Protein AF-A0A1H7QEV0-F1 (afdb_monomer_lite)

InterPro domains:
  IPR040787 Cas12a, REC1 domain [PF18501] (50-219)

Foldseek 3Di:
DDDDPVVVPPPPDDDDDDDDDDDDDDDCRVVVCVVVVVVVVVVVVVVLVVVLLVLLVVVVVVLLVVLVVPDPDDDCPVLLVLLPDPDADPVSVVVNVVVLLVQLCVSLCSSCVDPVNVCSLDLNVLVPNSCVVPVPPVVSNVSSVVCSVPSVVCNVVSVLVVQQSDSDCDPNHPSNCVRVPPVSVVSVVVVVVVVVVVVDDPVVVVVVCVVCVVPDVCPVVVVVVD

Secondary structure (DSSP, 8-state):
-PPPGGGGGSSSS-------------TTHHHHHHHTTHHHHHHHHHHHHHHHHHHHHHHHHHHHHHHHHH------HHHHHHHH-SS--HHHHHHHHHHHHHHHHHHHHHHHSSHHHHHTTSTHIIIIIHHHHTTT-HHHHHHHHHTTT-GGGGHHHHHHHHTTS--SS-TT-HHHIIIIIIHHHHHHHHHHHHHHHHHS-HHHHHHHHHHHTTT--THHHHHHH-

Sequence (226 aa):
MKEKKINRFTNRYTLSKTLQFQLLPICKTEENFEKKQLLEDDDKRSTDYKAVKKIIDDYHKHYINSRLAEIKNIDITDYADLYFKANKDLKDKKTMKQLEDGLRKIIADALTKDDCYAKIFKKELFSEILPEYFDEDQNKKQLISEFKNWVTYFQGFFENRNNLYTAEEKSTAIAYRCINDNLPKFLDNCRSYRMIKEALSQSDLDVLSHTLTSVLSLEGIISMIL

Structure (mmCIF, N/CA/C/O backbone):
data_AF-A0A1H7QEV0-F1
#
_entry.id   AF-A0A1H7QEV0-F1
#
loop_
_atom_site.group_PDB
_atom_site.id
_atom_site.type_symbol
_atom_site.label_atom_id
_atom_site.label_alt_id
_atom_site.label_comp_id
_atom_site.label_asym_id
_atom_site.label_entity_id
_atom_site.label_seq_id
_atom_site.pdbx_PDB_ins_code
_atom_site.Cartn_x
_atom_site.Cartn_y
_atom_site.Cartn_z
_atom_site.occupancy
_atom_site.B_iso_or_equiv
_atom_site.auth_seq_id
_atom_site.auth_comp_id
_atom_site.auth_asym_id
_atom_site.auth_atom_id
_atom_site.pdbx_PDB_model_num
ATOM 1 N N . MET A 1 1 ? -30.567 43.713 -11.500 1.00 58.56 1 MET A N 1
ATOM 2 C CA . MET A 1 1 ? -29.115 43.629 -11.208 1.00 58.56 1 MET A CA 1
ATOM 3 C C . MET A 1 1 ? -28.529 42.454 -11.979 1.00 58.56 1 MET A C 1
ATOM 5 O O . MET A 1 1 ? -29.090 41.373 -11.887 1.00 58.56 1 MET A O 1
ATOM 9 N N . LYS A 1 2 ? -27.462 42.651 -12.771 1.00 72.56 2 LYS A N 1
ATOM 10 C CA . LYS A 1 2 ? -26.797 41.543 -13.486 1.00 72.56 2 LYS A CA 1
ATOM 11 C C . LYS A 1 2 ? -26.139 40.603 -12.476 1.00 72.56 2 LYS A C 1
ATOM 13 O O . LYS A 1 2 ? -25.419 41.057 -11.589 1.00 72.56 2 LYS A O 1
ATOM 18 N N . GLU A 1 3 ? -26.392 39.310 -12.621 1.00 75.69 3 GLU A N 1
ATOM 19 C CA . GLU A 1 3 ? -25.806 38.273 -11.777 1.00 75.69 3 GLU A CA 1
ATOM 20 C C . GLU A 1 3 ? -24.272 38.290 -11.893 1.00 75.69 3 GLU A C 1
ATOM 22 O O . GLU A 1 3 ? -23.711 38.312 -12.995 1.00 75.69 3 GLU A O 1
ATOM 27 N N . LYS A 1 4 ? -23.573 38.324 -10.751 1.00 86.62 4 LYS A N 1
ATOM 28 C CA . LYS A 1 4 ? -22.105 38.315 -10.728 1.00 86.62 4 LYS A CA 1
ATOM 29 C C . LYS A 1 4 ? -21.606 36.933 -11.153 1.00 86.62 4 LYS A C 1
ATOM 31 O O . LYS A 1 4 ? -22.115 35.921 -10.682 1.00 86.62 4 LYS A O 1
ATOM 36 N N . LYS A 1 5 ? -20.549 36.880 -11.975 1.00 88.19 5 LYS A N 1
ATOM 37 C CA . LYS A 1 5 ? -19.944 35.622 -12.466 1.00 88.19 5 LYS A CA 1
ATOM 38 C C . LYS A 1 5 ? -19.602 34.626 -11.342 1.00 88.19 5 LYS A C 1
ATOM 40 O O . LYS A 1 5 ? -19.705 33.426 -11.564 1.00 88.19 5 LYS A O 1
ATOM 45 N N . ILE A 1 6 ? -19.250 35.113 -10.146 1.00 91.06 6 ILE A N 1
ATOM 46 C CA . ILE A 1 6 ? -18.903 34.287 -8.976 1.00 91.06 6 ILE A CA 1
ATOM 47 C C . ILE A 1 6 ? -20.066 33.420 -8.468 1.00 91.06 6 ILE A C 1
ATOM 49 O O . ILE A 1 6 ? -19.839 32.314 -7.989 1.00 91.06 6 ILE A O 1
ATOM 53 N N . ASN A 1 7 ? -21.313 33.861 -8.657 1.00 90.06 7 ASN A N 1
ATOM 54 C CA . ASN A 1 7 ? -22.497 33.121 -8.212 1.00 90.06 7 ASN A CA 1
ATOM 55 C C . ASN A 1 7 ? -22.669 31.798 -8.969 1.00 90.06 7 ASN A C 1
ATOM 57 O O . ASN A 1 7 ? -23.325 30.884 -8.484 1.00 90.06 7 ASN A O 1
ATOM 61 N N . ARG A 1 8 ? -22.018 31.661 -10.130 1.00 90.56 8 ARG A N 1
ATOM 62 C CA . ARG A 1 8 ? -21.993 30.417 -10.899 1.00 90.56 8 ARG A CA 1
ATOM 63 C C . ARG A 1 8 ? -21.061 29.363 -10.296 1.00 90.56 8 ARG A C 1
ATOM 65 O O . ARG A 1 8 ? -21.016 28.277 -10.851 1.00 90.56 8 ARG A O 1
ATOM 72 N N . PHE A 1 9 ? -20.310 29.621 -9.226 1.00 91.88 9 PHE A N 1
ATOM 73 C CA . PHE A 1 9 ? -19.349 28.659 -8.656 1.00 91.88 9 PHE A CA 1
ATOM 74 C C . PHE A 1 9 ? -19.810 28.016 -7.339 1.00 91.88 9 PHE A C 1
ATOM 76 O O . PHE A 1 9 ? -19.006 27.435 -6.617 1.00 91.88 9 PHE A O 1
ATOM 83 N N . THR A 1 10 ? -21.102 28.073 -7.024 1.00 92.56 10 THR A N 1
ATOM 84 C CA . THR A 1 10 ? -21.683 27.394 -5.859 1.00 92.56 10 THR A CA 1
ATOM 85 C C . THR A 1 10 ? -22.155 25.980 -6.221 1.00 92.56 10 THR A C 1
ATOM 87 O O . THR A 1 10 ? -22.515 25.711 -7.367 1.00 92.56 10 THR A O 1
ATOM 90 N N . ASN A 1 11 ? -22.117 25.058 -5.249 1.00 90.56 11 ASN A N 1
ATOM 91 C CA . ASN A 1 11 ? -22.609 23.676 -5.371 1.00 90.56 11 ASN A CA 1
ATOM 92 C C . ASN A 1 11 ? -22.069 22.890 -6.589 1.00 90.56 11 ASN A C 1
ATOM 94 O O . ASN A 1 11 ? -22.811 22.207 -7.291 1.00 90.56 11 ASN A O 1
ATOM 98 N N . ARG A 1 12 ? -20.771 23.031 -6.889 1.00 94.19 12 ARG A N 1
ATOM 99 C CA . ARG A 1 12 ? -20.149 22.394 -8.065 1.00 94.19 12 ARG A CA 1
ATOM 100 C C . ARG A 1 12 ? -19.617 20.994 -7.807 1.00 94.19 12 ARG A C 1
ATOM 102 O O . ARG A 1 12 ? -19.592 20.183 -8.724 1.00 94.19 12 ARG A O 1
ATOM 109 N N . TYR A 1 13 ? -19.177 20.731 -6.587 1.00 94.75 13 TYR A N 1
ATOM 110 C CA . TYR A 1 13 ? -18.632 19.449 -6.173 1.00 94.75 13 TYR A CA 1
ATOM 111 C C . TYR A 1 13 ? -18.728 19.324 -4.655 1.00 94.75 13 TYR A C 1
ATOM 113 O O . TYR A 1 13 ? -18.821 20.322 -3.933 1.00 94.75 13 TYR A O 1
ATOM 121 N N . THR A 1 14 ? -18.718 18.087 -4.176 1.00 94.75 14 THR A N 1
ATOM 122 C CA . THR A 1 14 ? -18.771 17.770 -2.751 1.00 94.75 14 THR A CA 1
ATOM 123 C C . THR A 1 14 ? -17.404 17.950 -2.105 1.00 94.75 14 THR A C 1
ATOM 125 O O . THR A 1 14 ? -16.371 17.637 -2.696 1.00 94.75 14 THR A O 1
ATOM 128 N N . LEU A 1 15 ? -17.404 18.427 -0.864 1.00 94.88 15 LEU A N 1
ATOM 129 C CA . LEU A 1 15 ? -16.212 18.623 -0.048 1.00 94.88 15 LEU A CA 1
ATOM 130 C C . LEU A 1 15 ? -16.434 17.952 1.304 1.00 94.88 15 LEU A C 1
ATOM 132 O O . LEU A 1 15 ? -17.388 18.293 2.002 1.00 94.88 15 LEU A O 1
ATOM 136 N N . SER A 1 16 ? -15.536 17.053 1.693 1.00 95.12 16 SER A N 1
ATOM 137 C CA . SER A 1 16 ? -15.530 16.477 3.039 1.00 95.12 16 SER A CA 1
ATOM 138 C C . SER A 1 16 ? -14.751 17.385 3.990 1.00 95.12 16 SER A C 1
ATOM 140 O O . SER A 1 16 ? -13.639 17.817 3.680 1.00 95.12 16 SER A O 1
ATOM 142 N N . LYS A 1 17 ? -15.335 17.698 5.149 1.00 95.50 17 LYS A N 1
ATOM 143 C CA . LYS A 1 17 ? -14.696 18.473 6.222 1.00 95.50 17 LYS A CA 1
ATOM 144 C C . LYS A 1 17 ? -14.904 17.750 7.546 1.00 95.50 17 LYS A C 1
ATOM 146 O O . LYS A 1 17 ? -16.005 17.284 7.817 1.00 95.50 17 LYS A O 1
ATOM 151 N N . THR A 1 18 ? -13.863 17.706 8.368 1.00 96.38 18 THR A N 1
ATOM 152 C CA . THR A 1 18 ? -13.922 17.130 9.714 1.00 96.38 18 THR A CA 1
ATOM 153 C C . THR A 1 18 ? -14.009 18.262 10.728 1.00 96.38 18 THR A C 1
ATOM 155 O O . THR A 1 18 ? -13.138 19.129 10.754 1.00 96.38 18 THR A O 1
ATOM 158 N N . LEU A 1 19 ? -15.061 18.266 11.547 1.00 96.12 19 LEU A N 1
ATOM 159 C CA . LEU A 1 19 ? -15.207 19.183 12.677 1.00 96.12 19 LEU A CA 1
ATOM 160 C C . LEU A 1 19 ? -14.721 18.476 13.944 1.00 96.12 19 LEU A C 1
ATOM 162 O O . LEU A 1 19 ? -15.098 17.332 14.189 1.00 96.12 19 LEU A O 1
ATOM 166 N N . GLN A 1 20 ? -13.880 19.142 14.728 1.00 96.19 20 GLN A N 1
ATOM 167 C CA . GLN A 1 20 ? -13.329 18.606 15.972 1.00 96.19 20 GLN A CA 1
ATOM 168 C C . GLN A 1 20 ? -13.874 19.417 17.146 1.00 96.19 20 GLN A C 1
ATOM 170 O O . GLN A 1 20 ? -13.854 20.646 17.110 1.00 96.19 20 GLN A O 1
ATOM 175 N N . PHE A 1 21 ? -14.364 18.722 18.171 1.00 96.56 21 PHE A N 1
ATOM 176 C CA . PHE A 1 21 ? -14.947 19.321 19.367 1.00 96.56 21 PHE A CA 1
ATOM 177 C C . PHE A 1 21 ? -14.344 18.689 20.615 1.00 96.56 21 PHE A C 1
ATOM 179 O O . PHE A 1 21 ? -13.984 17.512 20.614 1.00 96.56 21 PHE A O 1
ATOM 186 N N . GLN A 1 22 ? -14.274 19.470 21.688 1.00 95.12 22 GLN A N 1
ATOM 187 C CA . GLN A 1 22 ? -13.935 18.950 23.003 1.00 95.12 22 GLN A CA 1
ATOM 188 C C . GLN A 1 22 ? -15.117 18.151 23.564 1.00 95.12 22 GLN A C 1
ATOM 190 O O . GLN A 1 22 ? -16.260 18.605 23.510 1.00 95.12 22 GLN A O 1
ATOM 195 N N . LEU A 1 23 ? -14.831 16.978 24.128 1.00 94.06 23 LEU A N 1
ATOM 196 C CA . LEU A 1 23 ? -15.805 16.178 24.863 1.00 94.06 23 LEU A CA 1
ATOM 197 C C . LEU A 1 23 ? -15.611 16.431 26.360 1.00 94.06 23 LEU A C 1
ATOM 199 O O . LEU A 1 23 ? -14.563 16.102 26.909 1.00 94.06 23 LEU A O 1
ATOM 203 N N . LEU A 1 24 ? -16.603 17.050 27.001 1.00 93.88 24 LEU A N 1
ATOM 204 C CA . LEU A 1 24 ? -16.608 17.292 28.444 1.00 93.88 24 LEU A CA 1
ATOM 205 C C . LEU A 1 24 ? -17.430 16.190 29.132 1.00 93.88 24 LEU A C 1
ATOM 207 O O . LEU A 1 24 ? -18.610 16.044 28.796 1.00 93.88 24 LEU A O 1
ATOM 211 N N . PRO A 1 25 ? -16.853 15.402 30.061 1.00 92.75 25 PRO A N 1
ATOM 212 C CA . PRO A 1 25 ? -17.612 14.400 30.797 1.00 92.75 25 PRO A CA 1
ATOM 213 C C . PRO A 1 25 ? -18.652 15.081 31.697 1.00 92.75 25 PRO A C 1
ATOM 215 O O . PRO A 1 25 ? -18.392 16.118 32.303 1.00 92.75 25 PRO A O 1
ATOM 218 N N . ILE A 1 26 ? -19.851 14.499 31.781 1.00 93.94 26 ILE A N 1
ATOM 219 C CA . ILE A 1 26 ? -20.966 15.041 32.572 1.00 93.94 26 ILE A CA 1
ATOM 220 C C . ILE A 1 26 ? -21.354 14.030 33.657 1.00 93.94 26 ILE A C 1
ATOM 222 O O . ILE A 1 26 ? -21.359 12.816 33.420 1.00 93.94 26 ILE A O 1
ATOM 226 N N . CYS A 1 27 ? -21.712 14.525 34.844 1.00 93.25 27 CYS A N 1
ATOM 227 C CA . CYS A 1 27 ? -22.106 13.715 36.001 1.00 93.25 27 CYS A CA 1
ATOM 228 C C . CYS A 1 27 ? -21.029 12.670 36.363 1.00 93.25 27 CYS A C 1
ATOM 230 O O . CYS A 1 27 ? -19.859 13.002 36.477 1.00 93.25 27 CYS A O 1
ATOM 232 N N . LYS A 1 28 ? -21.416 11.399 36.534 1.00 93.75 28 LYS A N 1
ATOM 233 C CA . LYS A 1 28 ? -20.528 10.302 36.956 1.00 93.75 28 LYS A CA 1
ATOM 234 C C . LYS A 1 28 ? -19.761 9.648 35.800 1.00 93.75 28 LYS A C 1
ATOM 236 O O . LYS A 1 28 ? -19.277 8.530 35.948 1.00 93.75 28 LYS A O 1
ATOM 241 N N . THR A 1 29 ? -19.716 10.280 34.625 1.00 92.31 29 THR A N 1
ATOM 242 C CA . THR A 1 29 ? -19.055 9.691 33.449 1.00 92.31 29 THR A CA 1
ATOM 243 C C . THR A 1 29 ? -17.564 9.497 33.708 1.00 92.31 29 THR A C 1
ATOM 245 O O . THR A 1 29 ? -17.063 8.402 33.490 1.00 92.31 29 THR A O 1
ATOM 248 N N . GLU A 1 30 ? -16.894 10.512 34.254 1.00 91.00 30 GLU A N 1
ATOM 249 C CA . GLU A 1 30 ? -15.465 10.469 34.588 1.00 91.00 30 GLU A CA 1
ATOM 250 C C . GLU A 1 30 ? -15.157 9.395 35.642 1.00 91.00 30 GLU A C 1
ATOM 252 O O . GLU A 1 30 ? -14.394 8.472 35.368 1.00 91.00 30 GLU A O 1
ATOM 257 N N . GLU A 1 31 ? -15.871 9.401 36.775 1.00 92.81 31 GLU A N 1
ATOM 258 C CA . GLU A 1 31 ? -15.712 8.376 37.820 1.00 92.81 31 GLU A CA 1
ATOM 259 C C . GLU A 1 31 ? -15.889 6.941 37.292 1.00 92.81 31 GLU A C 1
ATOM 261 O O . GLU A 1 31 ? -15.236 6.006 37.753 1.00 92.81 31 GLU A O 1
ATOM 266 N N . ASN A 1 32 ? -16.821 6.732 36.357 1.00 92.94 32 ASN A N 1
ATOM 267 C CA . ASN A 1 32 ? -17.068 5.415 35.774 1.00 92.94 32 ASN A CA 1
ATOM 268 C C . ASN A 1 32 ? -15.967 4.993 34.792 1.00 92.94 32 ASN A C 1
ATOM 270 O O . ASN A 1 32 ? -15.749 3.790 34.642 1.00 92.94 32 ASN A O 1
ATOM 274 N N . PHE A 1 33 ? -15.308 5.943 34.121 1.00 91.12 33 PHE A N 1
ATOM 275 C CA . PHE A 1 33 ? -14.152 5.680 33.260 1.00 91.12 33 PHE A CA 1
ATOM 276 C C . PHE A 1 33 ? -12.945 5.242 34.090 1.00 91.12 33 PHE A C 1
ATOM 278 O O . PHE A 1 33 ? -12.364 4.200 33.791 1.00 91.12 33 PHE A O 1
ATOM 285 N N . GLU A 1 34 ? -12.646 5.964 35.172 1.00 89.88 34 GLU A N 1
ATOM 286 C CA . GLU A 1 34 ? -11.543 5.645 36.088 1.00 89.88 34 GLU A CA 1
ATOM 287 C C . GLU A 1 34 ? -11.748 4.290 36.776 1.00 89.88 34 GLU A C 1
ATOM 289 O O . GLU A 1 34 ? -10.860 3.441 36.779 1.00 89.88 34 GLU A O 1
ATOM 294 N N . LYS A 1 35 ? -12.959 4.024 37.293 1.00 93.38 35 LYS A N 1
ATOM 295 C CA . LYS A 1 35 ? -13.285 2.733 37.934 1.00 93.38 35 LYS A CA 1
ATOM 296 C C . LYS A 1 35 ? -13.117 1.538 36.999 1.00 93.38 35 LYS A C 1
ATOM 298 O O . LYS A 1 35 ? -12.877 0.431 37.474 1.00 93.38 35 LYS A O 1
ATOM 303 N N . LYS A 1 3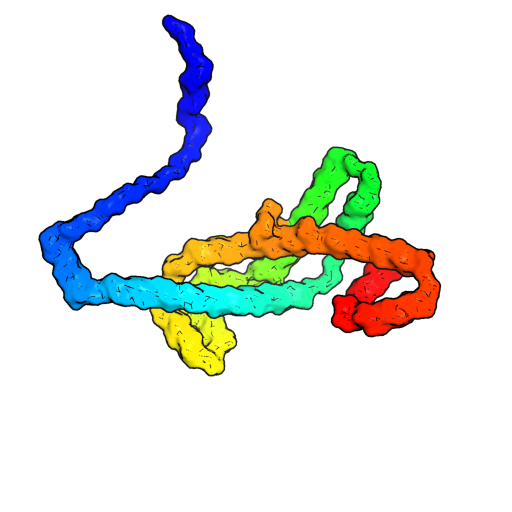6 ? -13.315 1.743 35.696 1.00 93.00 36 LYS A N 1
ATOM 304 C CA . LYS A 1 36 ? -13.210 0.700 34.671 1.00 93.00 36 LYS A CA 1
ATOM 305 C C . LYS A 1 36 ? -11.843 0.659 33.985 1.00 93.00 36 LYS A C 1
ATOM 307 O O . LYS A 1 36 ? -11.667 -0.220 33.154 1.00 93.00 36 LYS A O 1
ATOM 312 N N . GLN A 1 37 ? -10.931 1.579 34.309 1.00 91.00 37 GLN A N 1
ATOM 313 C CA . GLN A 1 37 ? -9.591 1.684 33.715 1.00 91.00 37 GLN A CA 1
ATOM 314 C C . GLN A 1 37 ? -9.595 1.698 32.173 1.00 91.00 37 GLN A C 1
ATOM 316 O O . GLN A 1 37 ? -8.739 1.118 31.508 1.00 91.00 37 GLN A O 1
ATOM 321 N N . LEU A 1 38 ? -10.613 2.341 31.583 1.00 89.94 38 LEU A N 1
ATOM 322 C CA . LEU A 1 38 ? -10.820 2.307 30.129 1.00 89.94 38 LEU A CA 1
ATOM 323 C C . LEU A 1 38 ? -9.714 3.037 29.361 1.00 89.94 38 LEU A C 1
ATOM 325 O O . LEU A 1 38 ? -9.398 2.650 28.239 1.00 89.94 38 LEU A O 1
ATOM 329 N N . LEU A 1 39 ? -9.149 4.095 29.948 1.00 90.38 39 LEU A N 1
ATOM 330 C CA . LEU A 1 39 ? -8.103 4.890 29.306 1.00 90.38 39 LEU A CA 1
ATOM 331 C C . LEU A 1 39 ? -6.778 4.128 29.283 1.00 90.38 39 LEU A C 1
ATOM 333 O O . LEU A 1 39 ? -6.107 4.106 28.256 1.00 90.38 39 LEU A O 1
ATOM 337 N N . GLU A 1 40 ? -6.440 3.451 30.379 1.00 91.44 40 GLU A N 1
ATOM 338 C CA . GLU A 1 40 ? -5.243 2.622 30.484 1.00 91.44 40 GLU A CA 1
ATOM 339 C C . GLU A 1 40 ? -5.290 1.448 29.495 1.00 91.44 40 GLU A C 1
ATOM 341 O O . GLU A 1 40 ? -4.302 1.168 28.808 1.00 91.44 40 GLU A O 1
ATOM 346 N N . ASP A 1 41 ? -6.452 0.800 29.373 1.00 89.62 41 ASP A N 1
ATOM 347 C CA . ASP A 1 41 ? -6.681 -0.272 28.403 1.00 89.62 41 ASP A CA 1
ATOM 348 C C . ASP A 1 41 ? -6.539 0.220 26.951 1.00 89.62 41 ASP A C 1
ATOM 350 O O . ASP A 1 41 ? -5.937 -0.465 26.114 1.00 89.62 41 ASP A O 1
ATOM 354 N N . ASP A 1 42 ? -7.072 1.404 26.635 1.00 90.56 42 ASP A N 1
ATOM 355 C CA . ASP A 1 42 ? -6.973 2.000 25.299 1.00 90.56 42 ASP A CA 1
ATOM 356 C C . ASP A 1 42 ? -5.541 2.456 24.968 1.00 90.56 42 ASP A C 1
ATOM 358 O O . ASP A 1 42 ? -5.072 2.235 23.844 1.00 90.56 42 ASP A O 1
ATOM 362 N N . ASP A 1 43 ? -4.808 3.014 25.934 1.00 92.88 43 ASP A N 1
ATOM 363 C CA . ASP A 1 43 ? -3.402 3.404 25.774 1.00 92.88 43 ASP A CA 1
ATOM 364 C C . ASP A 1 43 ? -2.497 2.189 25.546 1.00 92.88 43 ASP A C 1
ATOM 366 O O . ASP A 1 43 ? -1.647 2.189 24.638 1.00 92.88 43 ASP A O 1
ATOM 370 N N . LYS A 1 44 ? -2.715 1.115 26.316 1.00 92.94 44 LYS A N 1
ATOM 371 C CA . LYS A 1 44 ? -2.027 -0.161 26.105 1.00 92.94 44 LYS A CA 1
ATOM 372 C C . LYS A 1 44 ? -2.327 -0.695 24.703 1.00 92.94 44 LYS A C 1
ATOM 374 O O . LYS A 1 44 ? -1.399 -0.932 23.926 1.00 92.94 44 LYS A O 1
ATOM 379 N N . ARG A 1 45 ? -3.607 -0.765 24.316 1.00 91.25 45 ARG A N 1
ATOM 380 C CA . ARG A 1 45 ? -4.022 -1.242 22.985 1.00 91.25 45 ARG A CA 1
ATOM 381 C C . ARG A 1 45 ? -3.426 -0.403 21.855 1.00 91.25 45 ARG A C 1
ATOM 383 O O . ARG A 1 45 ? -3.020 -0.957 20.837 1.00 91.25 45 ARG A O 1
ATOM 390 N N . SER A 1 46 ? -3.333 0.916 22.017 1.00 91.50 46 SER A N 1
ATOM 391 C CA . SER A 1 46 ? -2.700 1.821 21.045 1.00 91.50 46 SER A CA 1
ATOM 392 C C . SER A 1 46 ? -1.206 1.524 20.861 1.00 91.50 46 SER A C 1
ATOM 394 O O . SER A 1 46 ? -0.674 1.598 19.744 1.00 91.50 46 SER A O 1
ATOM 396 N N . THR A 1 47 ? -0.525 1.145 21.942 1.00 93.62 47 THR A N 1
ATOM 397 C CA . THR A 1 47 ? 0.884 0.734 21.921 1.00 93.62 47 THR A CA 1
ATOM 398 C C . THR A 1 47 ? 1.053 -0.623 21.243 1.00 93.62 47 THR A C 1
ATOM 400 O O . THR A 1 47 ? 1.829 -0.735 20.286 1.00 93.62 47 THR A O 1
ATOM 403 N N . ASP A 1 48 ? 0.264 -1.617 21.648 1.00 93.69 48 ASP A N 1
ATOM 404 C CA . ASP A 1 48 ? 0.319 -2.974 21.094 1.00 93.69 48 ASP A CA 1
ATOM 405 C C . ASP A 1 48 ? -0.069 -2.983 19.609 1.00 93.69 48 ASP A C 1
ATOM 407 O O . ASP A 1 48 ? 0.585 -3.624 18.786 1.00 93.69 48 ASP A O 1
ATOM 411 N N . TYR A 1 49 ? -1.037 -2.155 19.210 1.00 93.12 49 TYR A N 1
ATOM 412 C CA . TYR A 1 49 ? -1.428 -1.957 17.814 1.00 93.12 49 TYR A CA 1
ATOM 413 C C . TYR A 1 49 ? -0.253 -1.534 16.920 1.00 93.12 49 TYR A C 1
ATOM 415 O O . TYR A 1 49 ? -0.111 -2.022 15.793 1.00 93.12 49 TYR A O 1
ATOM 423 N N . LYS A 1 50 ? 0.629 -0.648 17.404 1.00 94.25 50 LYS A N 1
ATOM 424 C CA . LYS A 1 50 ? 1.836 -0.243 16.660 1.00 94.25 50 LYS A CA 1
ATOM 425 C C . LYS A 1 50 ? 2.831 -1.395 16.529 1.00 94.25 50 LYS A C 1
ATOM 427 O O . LYS A 1 50 ? 3.479 -1.502 15.488 1.00 94.25 50 LYS A O 1
ATOM 432 N N . ALA A 1 51 ? 2.964 -2.235 17.555 1.00 94.19 51 ALA A N 1
ATOM 433 C CA . ALA A 1 51 ? 3.821 -3.416 17.508 1.00 94.19 51 ALA A CA 1
ATOM 434 C C . ALA A 1 51 ? 3.271 -4.453 16.517 1.00 94.19 51 ALA A C 1
ATOM 436 O O . ALA A 1 51 ? 3.994 -4.893 15.623 1.00 94.19 51 ALA A O 1
ATOM 437 N N . VAL A 1 52 ? 1.973 -4.752 16.589 1.00 94.50 52 VAL A N 1
ATOM 438 C CA . VAL A 1 52 ? 1.294 -5.706 15.702 1.00 94.50 52 VAL A CA 1
ATOM 439 C C . VAL A 1 52 ? 1.344 -5.262 14.238 1.00 94.50 52 VAL A C 1
ATOM 441 O O . VAL A 1 52 ? 1.572 -6.091 13.362 1.00 94.50 52 VAL A O 1
ATOM 444 N N . LYS A 1 53 ? 1.252 -3.959 13.940 1.00 95.06 53 LYS A N 1
ATOM 445 C CA . LYS A 1 53 ? 1.481 -3.453 12.572 1.00 95.06 53 LYS A CA 1
ATOM 446 C C . LYS A 1 53 ? 2.837 -3.852 12.002 1.00 95.06 53 LYS A C 1
ATOM 448 O O . LYS A 1 53 ? 2.905 -4.223 10.837 1.00 95.06 53 LYS A O 1
ATOM 453 N N . LYS A 1 54 ? 3.902 -3.786 12.806 1.00 95.31 54 LYS A N 1
ATOM 454 C CA . LYS A 1 54 ? 5.245 -4.187 12.363 1.00 95.31 54 LYS A CA 1
ATOM 455 C C . LYS A 1 54 ? 5.300 -5.684 12.065 1.00 95.31 54 LYS A C 1
ATOM 457 O O . LYS A 1 54 ? 5.856 -6.071 11.048 1.00 95.31 54 LYS A O 1
ATOM 462 N N . ILE A 1 55 ? 4.658 -6.497 12.905 1.00 94.62 55 ILE A N 1
ATOM 463 C CA . ILE A 1 55 ? 4.537 -7.947 12.703 1.00 94.62 55 ILE A CA 1
ATOM 464 C C . ILE A 1 55 ? 3.828 -8.246 11.371 1.00 94.62 55 ILE A C 1
ATOM 466 O O . ILE A 1 55 ? 4.320 -9.041 10.572 1.00 94.62 55 ILE A O 1
ATOM 470 N N . ILE A 1 56 ? 2.707 -7.567 11.101 1.00 95.19 56 ILE A N 1
ATOM 471 C CA . ILE A 1 56 ? 1.964 -7.715 9.841 1.00 95.19 56 ILE A CA 1
ATOM 472 C C . ILE A 1 56 ? 2.801 -7.232 8.645 1.00 95.19 56 ILE A C 1
ATOM 474 O O . ILE A 1 56 ? 2.813 -7.879 7.600 1.00 95.19 56 ILE A O 1
ATOM 478 N N . ASP A 1 57 ? 3.532 -6.125 8.791 1.00 95.94 57 ASP A N 1
ATOM 479 C CA . ASP A 1 57 ? 4.420 -5.602 7.746 1.00 95.94 57 ASP A CA 1
ATOM 480 C C . ASP A 1 57 ? 5.537 -6.578 7.388 1.00 95.94 57 ASP A C 1
ATOM 482 O O . ASP A 1 57 ? 5.852 -6.742 6.210 1.00 95.94 57 ASP A O 1
ATOM 486 N N . ASP A 1 58 ? 6.133 -7.231 8.381 1.00 95.00 58 ASP A N 1
ATOM 487 C CA . ASP A 1 58 ? 7.182 -8.221 8.153 1.00 95.00 58 ASP A CA 1
ATOM 488 C C . ASP A 1 58 ? 6.641 -9.445 7.408 1.00 95.00 58 ASP A C 1
ATOM 490 O O . ASP A 1 58 ? 7.283 -9.919 6.467 1.00 95.00 58 ASP A O 1
ATOM 494 N N . TYR A 1 59 ? 5.423 -9.886 7.735 1.00 95.38 59 TYR A N 1
ATOM 495 C CA . TYR A 1 59 ? 4.743 -10.924 6.963 1.00 95.38 59 TYR A CA 1
ATOM 496 C C . TYR A 1 59 ? 4.430 -10.470 5.526 1.00 95.38 59 TYR A C 1
ATOM 498 O O . TYR A 1 59 ? 4.716 -11.202 4.579 1.00 95.38 59 TYR A O 1
ATOM 506 N N . HIS A 1 60 ? 3.914 -9.249 5.321 1.00 95.62 60 HIS A N 1
ATOM 507 C CA . HIS A 1 60 ? 3.675 -8.722 3.971 1.00 95.62 60 HIS A CA 1
ATOM 508 C C . HIS A 1 60 ? 4.958 -8.684 3.138 1.00 95.62 60 HIS A C 1
ATOM 510 O O . HIS A 1 60 ? 4.924 -9.079 1.974 1.00 95.62 60 HIS A O 1
ATOM 516 N N . LYS A 1 61 ? 6.089 -8.245 3.710 1.00 95.44 61 LYS A N 1
ATOM 517 C CA . LYS A 1 61 ? 7.388 -8.249 3.014 1.00 95.44 61 LYS A CA 1
ATOM 518 C C . LYS A 1 61 ? 7.783 -9.657 2.586 1.00 95.44 61 LYS A C 1
ATOM 520 O O . LYS A 1 61 ? 8.168 -9.840 1.435 1.00 95.44 61 LYS A O 1
ATOM 525 N N . HIS A 1 62 ? 7.669 -10.632 3.490 1.00 94.75 62 HIS A N 1
ATOM 526 C CA . HIS A 1 62 ? 7.937 -12.032 3.174 1.00 94.75 62 HIS A CA 1
ATOM 527 C C . HIS A 1 62 ? 7.044 -12.512 2.024 1.00 94.75 62 HIS A C 1
ATOM 529 O O . HIS A 1 62 ? 7.560 -12.932 0.993 1.00 94.75 62 HIS A O 1
ATOM 535 N N . TYR A 1 63 ? 5.724 -12.341 2.149 1.00 94.94 63 TYR A N 1
ATOM 536 C CA . TYR A 1 63 ? 4.753 -12.726 1.124 1.00 94.94 63 TYR A CA 1
ATOM 537 C C . TYR A 1 63 ? 5.065 -12.096 -0.242 1.00 94.94 63 TYR A C 1
ATOM 539 O O . TYR A 1 63 ? 5.113 -12.796 -1.251 1.00 94.94 63 TYR A O 1
ATOM 547 N N . ILE A 1 64 ? 5.321 -10.784 -0.282 1.00 95.06 64 ILE A N 1
ATOM 548 C CA . ILE A 1 64 ? 5.656 -10.063 -1.517 1.00 95.06 64 ILE A CA 1
ATOM 549 C C . ILE A 1 64 ? 6.934 -10.632 -2.135 1.00 95.06 64 ILE A C 1
ATOM 551 O O . ILE A 1 64 ? 6.945 -10.921 -3.327 1.00 95.06 64 ILE A O 1
ATOM 555 N N . ASN A 1 65 ? 7.992 -10.821 -1.344 1.00 94.62 65 ASN A N 1
ATOM 556 C CA . ASN A 1 65 ? 9.261 -11.341 -1.848 1.00 94.62 65 ASN A CA 1
ATOM 557 C C . ASN A 1 65 ? 9.109 -12.754 -2.421 1.00 94.62 65 ASN A C 1
ATOM 559 O O . ASN A 1 65 ? 9.621 -13.018 -3.507 1.00 94.62 65 ASN A O 1
ATOM 563 N N . SER A 1 66 ? 8.369 -13.634 -1.740 1.00 92.56 66 SER A N 1
ATOM 564 C CA . SER A 1 66 ? 8.086 -14.987 -2.230 1.00 92.56 66 SER A CA 1
ATOM 565 C C . SER A 1 66 ? 7.361 -14.956 -3.575 1.00 92.56 66 SER A C 1
ATOM 567 O O . SER A 1 66 ? 7.770 -15.642 -4.505 1.00 92.56 66 SER A O 1
ATOM 569 N N . ARG A 1 67 ? 6.329 -14.114 -3.712 1.00 93.38 67 ARG A N 1
ATOM 570 C CA . ARG A 1 67 ? 5.541 -14.010 -4.951 1.00 93.38 67 ARG A CA 1
ATOM 571 C C . ARG A 1 67 ? 6.311 -13.349 -6.088 1.00 93.38 67 ARG A C 1
ATOM 573 O O . ARG A 1 67 ? 6.229 -13.805 -7.221 1.00 93.38 67 ARG A O 1
ATOM 580 N N . LEU A 1 68 ? 7.091 -12.304 -5.811 1.00 90.94 68 LEU A N 1
ATOM 581 C CA . LEU A 1 68 ? 7.921 -11.659 -6.833 1.00 90.94 68 LEU A CA 1
ATOM 582 C C . LEU A 1 68 ? 9.025 -12.593 -7.348 1.00 90.94 68 LEU A C 1
ATOM 584 O O . LEU A 1 68 ? 9.350 -12.532 -8.529 1.00 90.94 68 LEU A O 1
ATOM 588 N N . ALA A 1 69 ? 9.567 -13.475 -6.502 1.00 89.88 69 ALA A N 1
ATOM 589 C CA . ALA A 1 69 ? 10.578 -14.455 -6.906 1.00 89.88 69 ALA A CA 1
ATOM 590 C C . ALA A 1 69 ? 10.035 -15.548 -7.850 1.00 89.88 69 ALA A C 1
ATOM 592 O O . ALA A 1 69 ? 10.800 -16.153 -8.604 1.00 89.88 69 ALA A O 1
ATOM 593 N N . GLU A 1 70 ? 8.724 -15.805 -7.829 1.00 87.94 70 GLU A N 1
ATOM 594 C CA . GLU A 1 70 ? 8.065 -16.744 -8.747 1.00 87.94 70 GLU A CA 1
ATOM 595 C C . GLU A 1 70 ? 7.906 -16.166 -10.159 1.00 87.94 70 GLU A C 1
ATOM 597 O O . GLU A 1 70 ? 7.783 -16.920 -11.127 1.00 87.94 70 GLU A O 1
ATOM 602 N N . ILE A 1 71 ? 7.938 -14.837 -10.298 1.00 87.12 71 ILE A N 1
ATOM 603 C CA . ILE A 1 71 ? 7.798 -14.175 -11.590 1.00 87.12 71 ILE A CA 1
ATOM 604 C C . ILE A 1 71 ? 9.093 -14.351 -12.384 1.00 87.12 71 ILE A C 1
ATOM 606 O O . ILE A 1 71 ? 10.136 -13.789 -12.052 1.00 87.12 71 ILE A O 1
ATOM 610 N N . LYS A 1 72 ? 9.018 -15.122 -13.469 1.00 81.56 72 LYS A N 1
ATOM 611 C CA . LYS A 1 72 ? 10.132 -15.362 -14.392 1.00 81.56 72 LYS A CA 1
ATOM 612 C C . LYS A 1 72 ? 9.736 -14.971 -15.809 1.00 81.56 72 LYS A C 1
ATOM 614 O O . LYS A 1 72 ? 8.579 -15.127 -16.188 1.00 81.56 72 LYS A O 1
ATOM 619 N N . ASN A 1 73 ? 10.721 -14.526 -16.589 1.00 76.50 73 ASN A N 1
ATOM 620 C CA . ASN A 1 73 ? 10.603 -14.298 -18.032 1.00 76.50 73 ASN A CA 1
ATOM 621 C C . ASN A 1 73 ? 9.489 -13.309 -18.422 1.00 76.50 73 ASN A C 1
ATOM 623 O O . ASN A 1 73 ? 8.670 -13.600 -19.291 1.00 76.50 73 ASN A O 1
ATOM 627 N N . ILE A 1 74 ? 9.445 -12.138 -17.778 1.00 85.44 74 ILE A N 1
ATOM 628 C CA . ILE A 1 74 ? 8.599 -11.042 -18.266 1.00 85.44 74 ILE A CA 1
ATOM 629 C C . ILE A 1 74 ? 9.214 -10.521 -19.564 1.00 85.44 74 ILE A C 1
ATOM 631 O O . ILE A 1 74 ? 10.351 -10.050 -19.562 1.00 85.44 74 ILE A O 1
ATOM 635 N N . ASP A 1 75 ? 8.452 -10.576 -20.651 1.00 86.88 75 ASP A N 1
ATOM 636 C CA . ASP A 1 75 ? 8.847 -9.939 -21.899 1.00 86.88 75 ASP A CA 1
ATOM 637 C C . ASP A 1 75 ? 8.726 -8.413 -21.774 1.00 86.88 75 ASP A C 1
ATOM 639 O O . ASP A 1 75 ? 7.648 -7.870 -21.521 1.00 86.88 75 ASP A O 1
ATOM 643 N N . ILE A 1 76 ? 9.861 -7.728 -21.912 1.00 90.12 76 ILE A N 1
ATOM 644 C CA . ILE A 1 76 ? 9.976 -6.264 -21.871 1.00 90.12 76 ILE A CA 1
ATOM 645 C C . ILE A 1 76 ?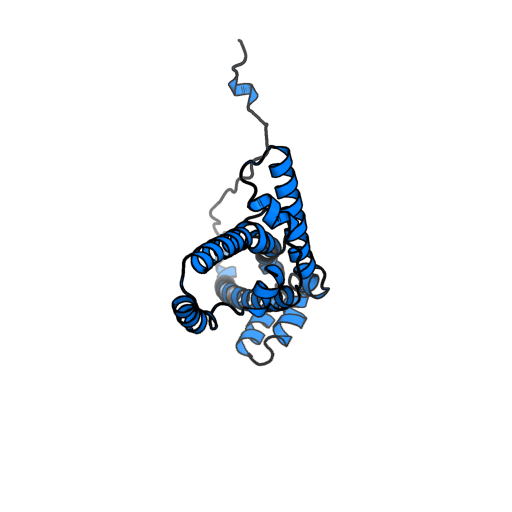 10.535 -5.698 -23.183 1.00 90.12 76 ILE A C 1
ATOM 647 O O . ILE A 1 76 ? 10.897 -4.522 -23.223 1.00 90.12 76 ILE A O 1
ATOM 651 N N . THR A 1 77 ? 10.631 -6.511 -24.239 1.00 88.75 77 THR A N 1
ATOM 652 C CA . THR A 1 77 ? 11.244 -6.128 -25.523 1.00 88.75 77 THR A CA 1
ATOM 653 C C . THR A 1 77 ? 10.520 -4.945 -26.168 1.00 88.75 77 THR A C 1
ATOM 655 O O . THR A 1 77 ? 11.122 -3.885 -26.342 1.00 88.75 77 THR A O 1
ATOM 658 N N . ASP A 1 78 ? 9.205 -5.062 -26.371 1.00 90.19 78 ASP A N 1
ATOM 659 C CA . ASP A 1 78 ? 8.354 -3.995 -26.922 1.00 90.19 78 ASP A CA 1
ATOM 660 C C . ASP A 1 78 ? 8.454 -2.687 -26.119 1.00 90.19 78 ASP A C 1
ATOM 662 O O . ASP A 1 78 ? 8.458 -1.581 -26.671 1.00 90.19 78 ASP A O 1
ATOM 666 N N . TYR A 1 79 ? 8.544 -2.805 -24.790 1.00 92.62 79 TYR A N 1
ATOM 667 C CA . TYR A 1 79 ? 8.705 -1.658 -23.901 1.00 92.62 79 TYR A CA 1
ATOM 668 C C . TYR A 1 79 ? 10.076 -1.002 -24.080 1.00 92.62 79 TYR A C 1
ATOM 670 O O . TYR A 1 79 ? 10.154 0.222 -24.193 1.00 92.62 79 TYR A O 1
ATOM 678 N N . ALA A 1 80 ? 11.151 -1.792 -24.116 1.00 90.81 80 ALA A N 1
ATOM 679 C CA . ALA A 1 80 ? 12.516 -1.299 -24.268 1.00 90.81 80 ALA A CA 1
ATOM 680 C C . ALA A 1 80 ? 12.722 -0.604 -25.624 1.00 90.81 80 ALA A C 1
ATOM 682 O O . ALA A 1 80 ? 13.271 0.503 -25.669 1.00 90.81 80 ALA A O 1
ATOM 683 N N . ASP A 1 81 ? 12.210 -1.190 -26.707 1.00 89.94 81 ASP A N 1
ATOM 684 C CA . ASP A 1 81 ? 12.281 -0.617 -28.055 1.00 89.94 81 ASP A CA 1
ATOM 685 C C . ASP A 1 81 ? 11.589 0.748 -28.118 1.00 89.94 81 ASP A C 1
ATOM 687 O O . ASP A 1 81 ? 12.146 1.741 -28.607 1.00 89.94 81 ASP A O 1
ATOM 691 N N . LEU A 1 82 ? 10.387 0.839 -27.543 1.00 92.19 82 LEU A N 1
ATOM 692 C CA . LEU A 1 82 ? 9.646 2.093 -27.471 1.00 92.19 82 LEU A CA 1
ATOM 693 C C . LEU A 1 82 ? 10.280 3.091 -26.490 1.00 92.19 82 LEU A C 1
ATOM 695 O O . LEU A 1 82 ? 10.199 4.307 -26.701 1.00 92.19 82 LEU A O 1
ATOM 699 N N . TYR A 1 83 ? 10.923 2.611 -25.425 1.00 92.50 83 TYR A N 1
ATOM 700 C CA . TYR A 1 83 ? 11.622 3.443 -24.451 1.00 92.50 83 TYR A CA 1
ATOM 701 C C . TYR A 1 83 ? 12.806 4.176 -25.093 1.00 92.50 83 TYR A C 1
ATOM 703 O O . TYR A 1 83 ? 12.897 5.399 -24.945 1.00 92.50 83 TYR A O 1
ATOM 711 N N . PHE A 1 84 ? 13.640 3.473 -25.866 1.00 91.12 84 PHE A N 1
ATOM 712 C CA . PHE A 1 84 ? 14.835 4.039 -26.505 1.00 91.12 84 PHE A CA 1
ATOM 713 C C . PHE A 1 84 ? 14.570 4.816 -27.801 1.00 91.12 84 PHE A C 1
ATOM 715 O O . PHE A 1 84 ? 15.458 5.525 -28.284 1.00 91.12 84 PHE A O 1
ATOM 722 N N . LYS A 1 85 ? 13.354 4.749 -28.354 1.00 91.50 85 LYS A N 1
ATOM 723 C CA . LYS A 1 85 ? 12.951 5.545 -29.521 1.00 91.50 85 LYS A CA 1
ATOM 724 C C . LYS A 1 85 ? 13.140 7.051 -29.264 1.00 91.50 85 LYS A C 1
ATOM 726 O O . LYS A 1 85 ? 12.505 7.624 -28.379 1.00 91.50 85 LYS A O 1
ATOM 731 N N . ALA A 1 86 ? 13.980 7.705 -30.075 1.00 82.50 86 ALA A N 1
ATOM 732 C CA . ALA A 1 86 ? 14.361 9.114 -29.898 1.00 82.50 86 ALA A CA 1
ATOM 733 C C . ALA A 1 86 ? 13.207 10.109 -30.133 1.00 82.50 86 ALA A C 1
ATOM 735 O O . ALA A 1 86 ? 13.060 11.076 -29.389 1.00 82.50 86 ALA A O 1
ATOM 736 N N . ASN A 1 87 ? 12.369 9.860 -31.145 1.00 87.38 87 ASN A N 1
ATOM 737 C CA . ASN A 1 87 ? 11.226 10.709 -31.489 1.00 87.38 87 ASN A CA 1
ATOM 738 C C . ASN A 1 87 ? 9.923 9.974 -31.170 1.00 87.38 87 ASN A C 1
ATOM 740 O O . ASN A 1 87 ? 9.543 9.060 -31.902 1.00 87.38 87 ASN A O 1
ATOM 744 N N . LYS A 1 88 ? 9.252 10.376 -30.084 1.00 89.25 88 LYS A N 1
ATOM 745 C CA . LYS A 1 88 ? 7.971 9.797 -29.648 1.00 89.25 88 LYS A CA 1
ATOM 746 C C . LYS A 1 88 ? 6.811 10.705 -30.036 1.00 89.25 88 LYS A C 1
ATOM 748 O O . LYS A 1 88 ? 6.738 11.849 -29.577 1.00 89.25 88 LYS A O 1
ATOM 753 N N . ASP A 1 89 ? 5.898 10.190 -30.847 1.00 91.25 89 ASP A N 1
ATOM 754 C CA . ASP A 1 89 ? 4.661 10.879 -31.205 1.00 91.25 89 ASP A CA 1
ATOM 755 C C . ASP A 1 89 ? 3.550 10.662 -30.147 1.00 91.25 89 ASP A C 1
ATOM 757 O O . ASP A 1 89 ? 3.748 10.058 -29.086 1.00 91.25 89 ASP A O 1
ATOM 761 N N . LEU A 1 90 ? 2.351 11.201 -30.397 1.00 90.25 90 LEU A N 1
ATOM 762 C CA . LEU A 1 90 ? 1.206 11.014 -29.495 1.00 90.25 90 LEU A CA 1
ATOM 763 C C . LEU A 1 90 ? 0.736 9.550 -29.423 1.00 90.25 90 LEU A C 1
ATOM 765 O O . LEU A 1 90 ? 0.221 9.124 -28.386 1.00 90.25 90 LEU A O 1
ATOM 769 N N . LYS A 1 91 ? 0.906 8.779 -30.502 1.00 92.12 91 LYS A N 1
ATOM 770 C CA . LYS A 1 91 ? 0.524 7.365 -30.574 1.00 92.12 91 LYS A CA 1
ATOM 771 C C . LYS A 1 91 ? 1.500 6.505 -29.771 1.00 92.12 91 LYS A C 1
ATOM 773 O O . LYS A 1 91 ? 1.060 5.619 -29.040 1.00 92.12 91 LYS A O 1
ATOM 778 N N . ASP A 1 92 ? 2.787 6.821 -29.821 1.00 91.69 92 ASP A N 1
ATOM 779 C CA . ASP A 1 92 ? 3.850 6.197 -29.041 1.00 91.69 92 ASP A CA 1
ATOM 780 C C . ASP A 1 92 ? 3.608 6.394 -27.545 1.00 91.69 92 ASP A C 1
ATOM 782 O O . ASP A 1 92 ? 3.640 5.429 -26.791 1.00 91.69 92 ASP A O 1
ATOM 786 N N . LYS A 1 93 ? 3.263 7.611 -27.100 1.00 90.88 93 LYS A N 1
ATOM 787 C CA . LYS A 1 93 ? 2.929 7.863 -25.682 1.00 90.88 93 LYS A CA 1
ATOM 788 C C . LYS A 1 93 ? 1.740 7.030 -25.204 1.00 90.88 93 LYS A C 1
ATOM 790 O O . LYS A 1 93 ? 1.746 6.526 -24.084 1.00 90.88 93 LYS A O 1
ATOM 795 N N . LYS A 1 94 ? 0.718 6.877 -26.050 1.00 94.12 94 LYS A N 1
ATOM 796 C CA . LYS A 1 94 ? -0.446 6.040 -25.736 1.00 94.12 94 LYS A CA 1
ATOM 797 C C . LYS A 1 94 ? -0.070 4.558 -25.670 1.00 94.12 94 LYS A C 1
ATOM 799 O O . LYS A 1 94 ? -0.497 3.876 -24.746 1.00 94.12 94 LYS A O 1
ATOM 804 N N . THR A 1 95 ? 0.738 4.090 -26.618 1.00 94.06 95 THR A N 1
ATOM 805 C CA . THR A 1 95 ? 1.218 2.700 -26.676 1.00 94.06 95 THR A CA 1
ATOM 806 C C . THR A 1 95 ? 2.100 2.382 -25.469 1.00 94.06 95 THR A C 1
ATOM 808 O O . THR A 1 95 ? 1.904 1.363 -24.822 1.00 94.06 95 THR A O 1
ATOM 811 N N . MET A 1 96 ? 2.981 3.308 -25.082 1.00 93.19 96 MET A N 1
ATOM 812 C CA . MET A 1 96 ? 3.815 3.206 -23.883 1.00 93.19 96 MET A CA 1
ATOM 813 C C . MET A 1 96 ? 2.964 3.013 -22.631 1.00 93.19 96 MET A C 1
ATOM 815 O O . MET A 1 96 ? 3.188 2.081 -21.868 1.00 93.19 96 MET A O 1
ATOM 819 N N . LYS A 1 97 ? 1.929 3.845 -22.461 1.00 94.56 97 LYS A N 1
ATOM 820 C CA . LYS A 1 97 ? 1.014 3.718 -21.326 1.00 94.56 97 LYS A CA 1
ATOM 821 C C . LYS A 1 97 ? 0.323 2.351 -21.294 1.00 94.56 97 LYS A C 1
ATOM 823 O O . LYS A 1 97 ? 0.224 1.752 -20.231 1.00 94.56 97 LYS A O 1
ATOM 828 N N . GLN A 1 98 ? -0.103 1.842 -22.451 1.00 95.44 98 GLN A N 1
ATOM 829 C CA . GLN A 1 98 ? -0.728 0.520 -22.558 1.00 95.44 98 GLN A CA 1
ATOM 830 C C . GLN A 1 98 ? 0.238 -0.621 -22.213 1.00 95.44 98 GLN A C 1
ATOM 832 O O . GLN A 1 98 ? -0.165 -1.564 -21.534 1.00 95.44 98 GLN A O 1
ATOM 837 N N . LEU A 1 99 ? 1.499 -0.531 -22.644 1.00 94.88 99 LEU A N 1
ATOM 838 C CA . LEU A 1 99 ? 2.536 -1.501 -22.285 1.00 94.88 99 LEU A CA 1
ATOM 839 C C . LEU A 1 99 ? 2.810 -1.474 -20.779 1.00 94.88 99 LEU A C 1
ATOM 841 O O . LEU A 1 99 ? 2.835 -2.524 -20.141 1.00 94.88 99 LEU A O 1
ATOM 845 N N . GLU A 1 100 ? 2.934 -0.286 -20.186 1.00 95.31 100 GLU A N 1
ATOM 846 C CA . GLU A 1 100 ? 3.105 -0.149 -18.739 1.00 95.31 100 GLU A CA 1
ATOM 847 C C . GLU A 1 100 ? 1.911 -0.698 -17.951 1.00 95.31 100 GLU A C 1
ATOM 849 O O . GLU A 1 100 ? 2.109 -1.407 -16.968 1.00 95.31 100 GLU A O 1
ATOM 854 N N . ASP A 1 101 ? 0.679 -0.407 -18.383 1.00 96.44 101 ASP A N 1
ATOM 855 C CA . ASP A 1 101 ? -0.542 -0.968 -17.792 1.00 96.44 101 ASP A CA 1
ATOM 856 C C . ASP A 1 101 ? -0.518 -2.506 -17.841 1.00 96.44 101 ASP A C 1
ATOM 858 O O . ASP A 1 101 ? -0.825 -3.167 -16.846 1.00 96.44 101 ASP A O 1
ATOM 862 N N . GLY A 1 102 ? -0.110 -3.081 -18.978 1.00 95.94 102 GLY A N 1
ATOM 863 C CA . GLY A 1 102 ? 0.030 -4.526 -19.158 1.00 95.94 102 GLY A CA 1
ATOM 864 C C . GLY A 1 102 ? 1.066 -5.140 -18.216 1.00 95.94 102 GLY A C 1
ATOM 865 O O . GLY A 1 102 ? 0.759 -6.095 -17.500 1.00 95.94 102 GLY A O 1
ATOM 866 N N . LEU A 1 103 ? 2.265 -4.558 -18.151 1.00 95.06 103 LEU A N 1
ATOM 867 C CA . LEU A 1 103 ? 3.343 -5.020 -17.272 1.00 95.06 103 LEU A CA 1
ATOM 868 C C . LEU A 1 103 ? 2.974 -4.883 -15.787 1.00 95.06 103 LEU A C 1
ATOM 870 O O . LEU A 1 103 ? 3.198 -5.811 -15.005 1.00 95.06 103 LEU A O 1
ATOM 874 N N . ARG A 1 104 ? 2.346 -3.766 -15.388 1.00 96.44 104 ARG A N 1
ATOM 875 C CA . ARG A 1 104 ? 1.855 -3.582 -14.013 1.00 96.44 104 ARG A CA 1
ATOM 876 C C . ARG A 1 104 ? 0.817 -4.634 -13.651 1.00 96.44 104 ARG A C 1
ATOM 878 O O . ARG A 1 104 ? 0.849 -5.161 -12.540 1.00 96.44 104 ARG A O 1
ATOM 885 N N . LYS A 1 105 ? -0.072 -4.968 -14.589 1.00 96.25 105 LYS A N 1
ATOM 886 C CA . LYS A 1 105 ? -1.085 -6.003 -14.390 1.00 96.25 105 LYS A CA 1
ATOM 887 C C . LYS A 1 105 ? -0.463 -7.378 -14.168 1.00 96.25 105 LYS A C 1
ATOM 889 O O . LYS A 1 105 ? -0.924 -8.075 -13.277 1.00 96.25 105 LYS A O 1
ATOM 894 N N . ILE A 1 106 ? 0.592 -7.749 -14.898 1.00 94.31 106 ILE A N 1
ATOM 895 C CA . ILE A 1 106 ? 1.295 -9.030 -14.689 1.00 94.31 106 ILE A CA 1
ATOM 896 C C . ILE A 1 106 ? 1.810 -9.138 -13.246 1.00 94.31 106 ILE A C 1
ATOM 898 O O . ILE A 1 106 ? 1.579 -10.150 -12.584 1.00 94.31 106 ILE A O 1
ATOM 902 N N . ILE A 1 107 ? 2.455 -8.082 -12.738 1.00 94.62 107 ILE A N 1
ATOM 903 C CA . ILE A 1 107 ? 2.992 -8.059 -11.369 1.00 94.62 107 ILE A CA 1
ATOM 904 C C . ILE A 1 107 ? 1.867 -8.091 -10.331 1.00 94.62 107 ILE A C 1
ATOM 906 O O . ILE A 1 107 ? 1.924 -8.867 -9.379 1.00 94.62 107 ILE A O 1
ATOM 910 N N . ALA A 1 108 ? 0.836 -7.263 -10.504 1.00 95.81 108 ALA A N 1
ATOM 911 C CA . ALA A 1 108 ? -0.298 -7.225 -9.586 1.00 95.81 108 ALA A CA 1
ATOM 912 C C . ALA A 1 108 ? -1.044 -8.568 -9.553 1.00 95.81 108 ALA A C 1
ATOM 914 O O . ALA A 1 108 ? -1.348 -9.084 -8.480 1.00 95.81 108 ALA A O 1
ATOM 915 N N . ASP A 1 109 ? -1.282 -9.180 -10.712 1.00 94.56 109 ASP A N 1
ATOM 916 C CA . ASP A 1 109 ? -1.906 -10.495 -10.827 1.00 94.56 109 ASP A CA 1
ATOM 917 C C . ASP A 1 109 ? -1.096 -11.565 -10.079 1.00 94.56 109 ASP A C 1
ATOM 919 O O . ASP A 1 109 ? -1.673 -12.362 -9.343 1.00 94.56 109 ASP A O 1
ATOM 923 N N . ALA A 1 110 ? 0.232 -11.573 -10.222 1.00 93.44 110 ALA A N 1
ATOM 924 C CA . ALA A 1 110 ? 1.097 -12.521 -9.516 1.00 93.44 110 ALA A CA 1
ATOM 925 C C . ALA A 1 110 ? 1.003 -12.385 -7.985 1.00 93.44 110 ALA A C 1
ATOM 927 O O . ALA A 1 110 ? 1.087 -13.374 -7.262 1.00 93.44 110 ALA A O 1
ATOM 928 N N . LEU A 1 111 ? 0.785 -11.168 -7.480 1.00 93.88 111 LEU A N 1
ATOM 929 C CA . LEU A 1 111 ? 0.649 -10.918 -6.045 1.00 93.88 111 LEU A CA 1
ATOM 930 C C . LEU A 1 111 ? -0.755 -11.218 -5.495 1.00 93.88 111 LEU A C 1
ATOM 932 O O . LEU A 1 111 ? -0.889 -11.453 -4.291 1.00 93.88 111 LEU A O 1
ATOM 936 N N . THR A 1 112 ? -1.789 -11.169 -6.340 1.00 95.25 112 THR A N 1
ATOM 937 C CA . THR A 1 112 ? -3.202 -11.149 -5.912 1.00 95.25 112 THR A CA 1
ATOM 938 C C . THR A 1 112 ? -4.010 -12.392 -6.278 1.00 95.25 112 THR A C 1
ATOM 940 O O . THR A 1 112 ? -5.057 -12.614 -5.675 1.00 95.25 112 THR A O 1
ATOM 943 N N . LYS A 1 113 ? -3.556 -13.210 -7.236 1.00 90.50 113 LYS A N 1
ATOM 944 C CA . LYS A 1 113 ? -4.287 -14.409 -7.692 1.00 90.50 113 LYS A CA 1
ATOM 945 C C . LYS A 1 113 ? -4.336 -15.547 -6.673 1.00 90.50 113 LYS A C 1
ATOM 947 O O . LYS A 1 113 ? -5.185 -16.419 -6.812 1.00 90.50 113 LYS A O 1
ATOM 952 N N . ASP A 1 114 ? -3.430 -15.560 -5.702 1.00 88.88 114 ASP A N 1
ATOM 953 C CA . ASP A 1 114 ? -3.362 -16.615 -4.693 1.00 88.88 114 ASP A CA 1
ATOM 954 C C . ASP A 1 114 ? -4.496 -16.494 -3.662 1.00 88.88 114 ASP A C 1
ATOM 956 O O . ASP A 1 114 ? -4.826 -15.397 -3.207 1.00 88.88 114 ASP A O 1
ATOM 960 N N . ASP A 1 115 ? -5.047 -17.625 -3.221 1.00 87.62 115 ASP A N 1
ATOM 961 C CA . ASP A 1 115 ? -6.126 -1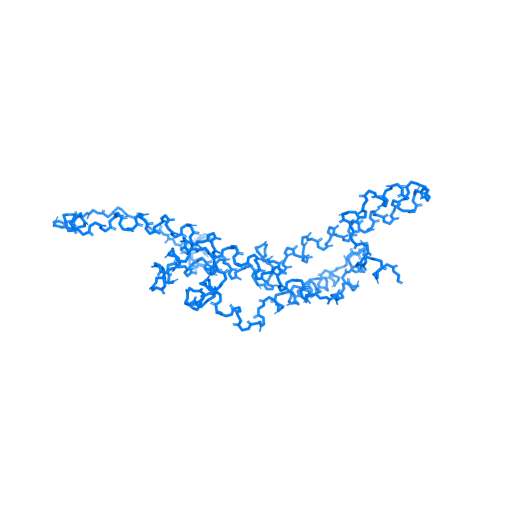7.654 -2.225 1.00 87.62 115 ASP A CA 1
ATOM 962 C C . ASP A 1 115 ? -5.679 -17.056 -0.881 1.00 87.62 115 ASP A C 1
ATOM 964 O O . ASP A 1 115 ? -6.490 -16.504 -0.126 1.00 87.62 115 ASP A O 1
ATOM 968 N N . CYS A 1 116 ? -4.374 -17.118 -0.584 1.00 88.69 116 CYS A N 1
ATOM 969 C CA . CYS A 1 116 ? -3.798 -16.501 0.606 1.00 88.69 116 CYS A CA 1
ATOM 970 C C . CYS A 1 116 ? -3.997 -14.979 0.609 1.00 88.69 116 CYS A C 1
ATOM 972 O O . CYS A 1 116 ? -4.299 -14.410 1.659 1.00 88.69 116 CYS A O 1
ATOM 974 N N . TYR A 1 117 ? -3.936 -14.314 -0.551 1.00 93.00 117 TYR A N 1
ATOM 975 C CA . TYR A 1 117 ? -4.088 -12.859 -0.653 1.00 93.00 117 TYR A CA 1
ATOM 976 C C . TYR A 1 117 ? -5.421 -12.363 -0.075 1.00 93.00 117 TYR A C 1
ATOM 978 O O . TYR A 1 117 ? -5.465 -11.357 0.630 1.00 93.00 117 TYR A O 1
ATOM 986 N N . ALA A 1 118 ? -6.522 -13.085 -0.289 1.00 90.50 118 ALA A N 1
ATOM 987 C CA . ALA A 1 118 ? -7.811 -12.687 0.274 1.00 90.50 118 ALA A CA 1
ATOM 988 C C . ALA A 1 118 ? -7.852 -12.797 1.810 1.00 90.50 118 ALA A C 1
ATOM 990 O O . ALA A 1 118 ? -8.666 -12.127 2.452 1.00 90.50 118 ALA A O 1
ATOM 991 N N . LYS A 1 119 ? -7.000 -13.645 2.397 1.00 92.81 119 LYS A N 1
ATOM 992 C CA . LYS A 1 119 ? -6.933 -13.914 3.838 1.00 92.81 119 LYS A CA 1
ATOM 993 C C . LYS A 1 119 ? -6.039 -12.925 4.588 1.00 92.81 119 LYS A C 1
ATOM 995 O O . LYS A 1 119 ? -6.341 -12.619 5.740 1.00 92.81 119 LYS A O 1
ATOM 1000 N N . ILE A 1 120 ? -5.002 -12.365 3.948 1.00 92.94 120 ILE A N 1
ATOM 1001 C CA . ILE A 1 120 ? -4.046 -11.452 4.614 1.00 92.94 120 ILE A CA 1
ATOM 1002 C C . ILE A 1 120 ? -4.669 -10.122 5.080 1.00 92.94 120 ILE A C 1
ATOM 1004 O O . ILE A 1 120 ? -4.044 -9.390 5.839 1.00 92.94 120 ILE A O 1
ATOM 1008 N N . PHE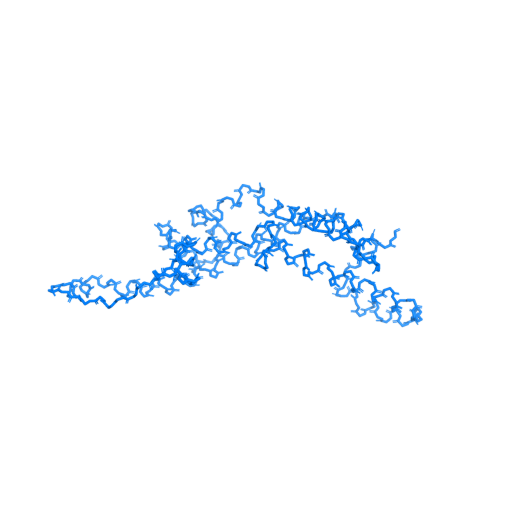 A 1 121 ? -5.901 -9.811 4.662 1.00 93.00 121 PHE A N 1
ATOM 1009 C CA . PHE A 1 121 ? -6.648 -8.608 5.069 1.00 93.00 121 PHE A CA 1
ATOM 1010 C C . PHE A 1 121 ? -7.897 -8.912 5.902 1.00 93.00 121 PHE A C 1
ATOM 1012 O O . PHE A 1 121 ? -8.766 -8.053 6.068 1.00 93.00 121 PHE A O 1
ATOM 1019 N N . LYS A 1 122 ? -8.043 -10.148 6.378 1.00 92.06 122 LYS A N 1
ATOM 1020 C CA . LYS A 1 122 ? -9.227 -10.602 7.111 1.00 92.06 122 LYS A CA 1
ATOM 1021 C C . LYS A 1 122 ? -8.834 -11.220 8.450 1.00 92.06 122 LYS A C 1
ATOM 1023 O O . LYS A 1 122 ? -7.678 -11.179 8.864 1.00 92.06 122 LYS A O 1
ATOM 1028 N N . LYS A 1 123 ? -9.817 -11.773 9.163 1.00 92.56 123 LYS A N 1
ATOM 1029 C CA . LYS A 1 123 ? -9.612 -12.403 10.477 1.00 92.56 123 LYS A CA 1
ATOM 1030 C C . LYS A 1 123 ? -8.664 -13.600 10.418 1.00 92.56 123 LYS A C 1
ATOM 1032 O O . LYS A 1 123 ? -7.951 -13.850 11.385 1.00 92.56 123 LYS A O 1
ATOM 1037 N N . GLU A 1 124 ? -8.628 -14.270 9.270 1.00 92.94 124 GLU A N 1
ATOM 1038 C CA . GLU A 1 124 ? -7.773 -15.411 8.959 1.00 92.94 124 GLU A CA 1
ATOM 1039 C C . GLU A 1 124 ? -6.286 -15.058 9.122 1.00 92.94 124 GLU A C 1
ATOM 1041 O O . GLU A 1 124 ? -5.502 -15.900 9.557 1.00 92.94 124 GLU A O 1
ATOM 1046 N N . LEU A 1 125 ? -5.907 -13.791 8.896 1.00 93.75 125 LEU A N 1
ATOM 1047 C CA . LEU A 1 125 ? -4.558 -13.297 9.174 1.00 93.75 125 LEU A CA 1
ATOM 1048 C C . LEU A 1 125 ? -4.145 -13.550 10.634 1.00 93.75 125 LEU A C 1
ATOM 1050 O O . LEU A 1 125 ? -3.041 -14.017 10.896 1.00 93.75 125 LEU A O 1
ATOM 1054 N N . PHE A 1 126 ? -5.034 -13.268 11.587 1.00 92.75 126 PHE A N 1
ATOM 1055 C CA . PHE A 1 126 ? -4.753 -13.397 13.020 1.00 92.75 126 PHE A CA 1
ATOM 1056 C C . PHE A 1 126 ? -5.033 -14.796 13.564 1.00 92.75 126 PHE A C 1
ATOM 1058 O O . PHE A 1 126 ? -4.422 -15.195 14.554 1.00 92.75 126 PHE A O 1
ATOM 1065 N N . SER A 1 127 ? -5.984 -15.528 12.977 1.00 90.19 127 SER A N 1
ATOM 1066 C CA . SER A 1 127 ? -6.369 -16.850 13.476 1.00 90.19 127 SER A CA 1
ATOM 1067 C C . SER A 1 127 ? -5.522 -17.991 12.927 1.00 90.19 127 SER A C 1
ATOM 1069 O O . SER A 1 127 ? -5.409 -19.000 13.617 1.00 90.19 127 SER A O 1
ATOM 1071 N N . GLU A 1 128 ? -4.970 -17.842 11.723 1.00 91.50 128 GLU A N 1
ATOM 1072 C CA . GLU A 1 128 ? -4.269 -18.910 10.997 1.00 91.50 128 GLU A CA 1
ATOM 1073 C C . GLU A 1 128 ? -2.851 -18.462 10.616 1.00 91.50 128 GLU A C 1
ATOM 1075 O O . GLU A 1 128 ? -1.874 -19.008 11.117 1.00 91.50 128 GLU A O 1
ATOM 1080 N N . ILE A 1 129 ? -2.736 -17.402 9.809 1.00 92.75 129 ILE A N 1
ATOM 1081 C CA . ILE A 1 129 ? -1.496 -17.063 9.094 1.00 92.75 129 ILE A CA 1
ATOM 1082 C C . ILE A 1 129 ? -0.368 -16.598 10.024 1.00 92.75 129 ILE A C 1
ATOM 1084 O O . ILE A 1 129 ? 0.727 -17.155 10.005 1.00 92.75 129 ILE A O 1
ATOM 1088 N N . LEU A 1 130 ? -0.595 -15.547 10.819 1.00 93.38 130 LEU A N 1
ATOM 1089 C CA . LEU A 1 130 ? 0.458 -14.990 11.674 1.00 93.38 130 LEU A CA 1
ATOM 1090 C C . LEU A 1 130 ? 0.887 -15.953 12.793 1.00 93.38 130 LEU A C 1
ATOM 1092 O O . LEU A 1 130 ? 2.091 -16.031 13.042 1.00 93.38 130 LEU A O 1
ATOM 1096 N N . PRO A 1 131 ? -0.026 -16.686 13.467 1.00 91.56 131 PRO A N 1
ATOM 1097 C CA . PRO A 1 131 ? 0.374 -17.692 14.448 1.00 91.56 131 PRO A CA 1
ATOM 1098 C C . PRO A 1 131 ? 1.248 -18.809 13.867 1.00 91.56 131 PRO A C 1
ATOM 1100 O O . PRO A 1 131 ? 2.174 -19.237 14.551 1.00 91.56 131 PRO A O 1
ATOM 1103 N N . GLU A 1 132 ? 0.969 -19.259 12.639 1.00 91.75 132 GLU A N 1
ATOM 1104 C CA . GLU A 1 132 ? 1.766 -20.277 11.941 1.00 91.75 132 GLU A CA 1
ATOM 1105 C C . GLU A 1 132 ? 3.130 -19.721 11.505 1.00 91.75 132 GLU A C 1
ATOM 1107 O O . GLU A 1 132 ? 4.161 -20.348 11.727 1.00 91.75 132 GLU A O 1
ATOM 1112 N N . TYR A 1 133 ? 3.164 -18.506 10.950 1.00 91.44 133 TYR A N 1
ATOM 1113 C CA . TYR A 1 133 ? 4.409 -17.892 10.480 1.00 91.44 133 TYR A CA 1
ATOM 1114 C C . TYR A 1 133 ? 5.374 -17.524 11.620 1.00 91.44 133 TYR A C 1
ATOM 1116 O O . TYR A 1 133 ? 6.590 -17.590 11.457 1.00 91.44 133 TYR A O 1
ATOM 1124 N N . PHE A 1 134 ? 4.848 -17.140 12.786 1.00 90.31 134 PHE A N 1
ATOM 1125 C CA . PHE A 1 134 ? 5.642 -16.806 13.971 1.00 90.31 134 PHE A CA 1
ATOM 1126 C C . PHE A 1 134 ? 5.594 -17.924 15.021 1.00 90.31 134 PHE A C 1
ATOM 1128 O O . PHE A 1 134 ? 5.492 -17.637 16.216 1.00 90.31 134 PHE A O 1
ATOM 1135 N N . ASP A 1 135 ? 5.660 -19.194 14.595 1.00 88.38 135 ASP A N 1
ATOM 1136 C CA . ASP A 1 135 ? 5.481 -20.342 15.495 1.00 88.38 135 ASP A CA 1
ATOM 1137 C C . ASP A 1 135 ? 6.448 -20.317 16.698 1.00 88.38 135 ASP A C 1
ATOM 1139 O O . ASP A 1 135 ? 6.057 -20.566 17.845 1.00 88.38 135 ASP A O 1
ATOM 1143 N N . GLU A 1 136 ? 7.688 -19.910 16.431 1.00 89.12 136 GLU A N 1
ATOM 1144 C CA . GLU A 1 136 ? 8.802 -19.881 17.381 1.00 89.12 136 GLU A CA 1
ATOM 1145 C C . GLU A 1 136 ? 8.833 -18.621 18.275 1.00 89.12 136 GLU A C 1
ATOM 1147 O O . GLU A 1 136 ? 9.470 -18.627 19.329 1.00 89.12 136 GLU A O 1
ATOM 1152 N N . ASP A 1 137 ? 8.127 -17.541 17.912 1.00 91.50 137 ASP A N 1
ATOM 1153 C CA . ASP A 1 137 ? 8.156 -16.256 18.631 1.00 91.50 137 ASP A CA 1
ATOM 1154 C C . ASP A 1 137 ? 6.918 -16.094 19.528 1.00 91.50 137 ASP A C 1
ATOM 1156 O O . ASP A 1 137 ? 5.890 -15.519 19.151 1.00 91.50 137 ASP A O 1
ATOM 1160 N N . GLN A 1 138 ? 7.027 -16.612 20.755 1.00 89.50 138 GLN A N 1
ATOM 1161 C CA . GLN A 1 138 ? 5.934 -16.608 21.735 1.00 89.50 138 GLN A CA 1
ATOM 1162 C C . GLN A 1 138 ? 5.448 -15.194 22.089 1.00 89.50 138 GLN A C 1
ATOM 1164 O O . GLN A 1 138 ? 4.249 -14.987 22.286 1.00 89.50 138 GLN A O 1
ATOM 1169 N N . ASN A 1 139 ? 6.347 -14.205 22.104 1.00 89.75 139 ASN A N 1
ATOM 1170 C CA . ASN A 1 139 ? 5.988 -12.819 22.406 1.00 89.75 139 ASN A CA 1
ATOM 1171 C C . ASN A 1 139 ? 5.099 -12.232 21.302 1.00 89.75 139 ASN A C 1
ATOM 1173 O O . ASN A 1 139 ? 4.072 -11.611 21.587 1.00 89.75 139 ASN A O 1
ATOM 1177 N N . LYS A 1 140 ? 5.452 -12.462 20.030 1.00 91.31 140 LYS A N 1
ATOM 1178 C CA . LYS A 1 140 ? 4.613 -12.035 18.899 1.00 91.31 140 LYS A CA 1
ATOM 1179 C C . LYS A 1 140 ? 3.274 -12.752 18.895 1.00 91.31 140 LYS A C 1
ATOM 1181 O O . LYS A 1 140 ? 2.253 -12.099 18.693 1.00 91.31 140 LYS A O 1
ATOM 1186 N N . LYS A 1 141 ? 3.253 -14.060 19.158 1.00 90.44 141 LYS A N 1
ATOM 1187 C CA . LYS A 1 141 ? 2.006 -14.834 19.251 1.00 90.44 141 LYS A CA 1
ATOM 1188 C C . LYS A 1 141 ? 1.054 -14.297 20.305 1.00 90.44 141 LYS A C 1
ATOM 1190 O O . LYS A 1 141 ? -0.141 -14.178 20.030 1.00 90.44 141 LYS A O 1
ATOM 1195 N N . GLN A 1 142 ? 1.572 -13.945 21.479 1.00 90.50 142 GLN A N 1
ATOM 1196 C CA . GLN A 1 142 ? 0.760 -13.354 22.534 1.00 90.50 142 GLN A CA 1
ATOM 1197 C C . GLN A 1 142 ? 0.120 -12.043 22.056 1.00 90.50 142 GLN A C 1
ATOM 1199 O O . GLN A 1 142 ? -1.104 -11.923 22.110 1.00 90.50 142 GLN A O 1
ATOM 1204 N N . LEU A 1 143 ? 0.904 -11.126 21.479 1.00 90.69 143 LEU A N 1
ATOM 1205 C CA . LEU A 1 143 ? 0.390 -9.865 20.925 1.00 90.69 143 LEU A CA 1
ATOM 1206 C C . LEU A 1 143 ? -0.645 -10.083 19.809 1.00 90.69 143 LEU A C 1
ATOM 1208 O O . LEU A 1 143 ? -1.671 -9.410 19.768 1.00 90.69 143 LEU A O 1
ATOM 1212 N N . ILE A 1 144 ? -0.417 -11.043 18.909 1.00 91.50 144 ILE A N 1
ATOM 1213 C CA . ILE A 1 144 ? -1.377 -11.398 17.849 1.00 91.50 144 ILE A CA 1
ATOM 1214 C C . ILE A 1 144 ? -2.697 -11.888 18.465 1.00 91.50 144 ILE A C 1
ATOM 1216 O O . ILE A 1 144 ? -3.778 -11.516 18.000 1.00 91.50 144 ILE A O 1
ATOM 1220 N N . SER A 1 145 ? -2.621 -12.703 19.523 1.00 90.12 145 SER A N 1
ATOM 1221 C CA . SER A 1 145 ? -3.796 -13.298 20.166 1.00 90.12 145 SER A CA 1
ATOM 1222 C C . SER A 1 145 ? -4.719 -12.259 20.813 1.00 90.12 145 SER A C 1
ATOM 1224 O O . SER A 1 145 ? -5.942 -12.405 20.731 1.00 90.12 145 SER A O 1
ATOM 1226 N N . GLU A 1 146 ? -4.161 -11.171 21.354 1.00 90.44 146 GLU A N 1
ATOM 1227 C CA . GLU A 1 146 ? -4.918 -10.063 21.956 1.00 90.44 146 GLU A CA 1
ATOM 1228 C C . GLU A 1 146 ? -5.833 -9.360 20.933 1.00 90.44 146 GLU A C 1
ATOM 1230 O O . GLU A 1 146 ? -6.910 -8.872 21.283 1.00 90.44 146 GLU A O 1
ATOM 1235 N N . PHE A 1 147 ? -5.468 -9.384 19.644 1.00 90.69 147 PHE A N 1
ATOM 1236 C CA . PHE A 1 147 ? -6.223 -8.740 18.564 1.00 90.69 147 PHE A CA 1
ATOM 1237 C C . PHE A 1 147 ? -7.108 -9.682 17.738 1.00 90.69 147 PHE A C 1
ATOM 1239 O O . PHE A 1 147 ? -7.808 -9.216 16.836 1.00 90.69 147 PHE A O 1
ATOM 1246 N N . LYS A 1 148 ? -7.170 -10.982 18.057 1.00 86.88 148 LYS A N 1
ATOM 1247 C CA . LYS A 1 148 ? -7.944 -11.977 17.282 1.00 86.88 148 LYS A CA 1
ATOM 1248 C C . LYS A 1 148 ? -9.427 -11.609 17.113 1.00 86.88 148 LYS A C 1
ATOM 1250 O O . LYS A 1 148 ? -10.014 -11.880 16.069 1.00 86.88 148 LYS A O 1
ATOM 1255 N N . ASN A 1 149 ? -10.014 -10.950 18.114 1.00 86.81 149 ASN A N 1
ATOM 1256 C CA . ASN A 1 149 ? -11.409 -10.485 18.096 1.00 86.81 149 ASN A CA 1
ATOM 1257 C C . ASN A 1 149 ? -11.558 -8.991 17.740 1.00 86.81 149 ASN A C 1
ATOM 1259 O O . ASN A 1 149 ? -12.671 -8.475 17.717 1.00 86.81 149 ASN A O 1
ATOM 1263 N N . TRP A 1 150 ? -10.452 -8.299 17.452 1.00 86.81 150 TRP A N 1
ATOM 1264 C CA . TRP A 1 150 ? -10.374 -6.843 17.252 1.00 86.81 150 TRP A CA 1
ATOM 1265 C C . TRP A 1 150 ? -9.822 -6.470 15.868 1.00 86.81 150 TRP A C 1
ATOM 1267 O O . TRP A 1 150 ? -9.260 -5.396 15.662 1.00 86.81 150 TRP A O 1
ATOM 1277 N N . VAL A 1 151 ? -10.003 -7.353 14.886 1.00 88.44 151 VAL A N 1
ATOM 1278 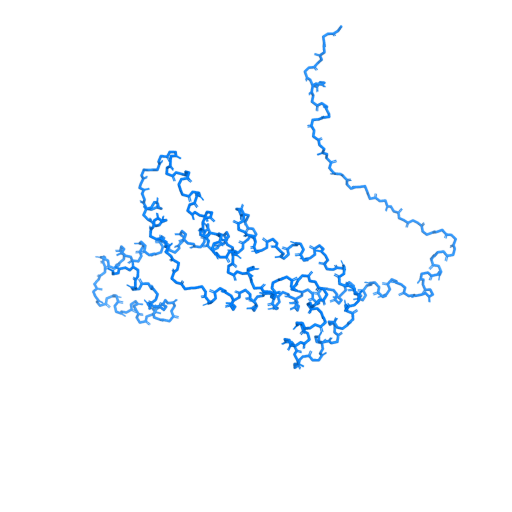C CA . VAL A 1 151 ? -9.465 -7.206 13.522 1.00 88.44 151 VAL A CA 1
ATOM 1279 C C . VAL A 1 151 ? -9.962 -5.936 12.820 1.00 88.44 151 VAL A C 1
ATOM 1281 O O . VAL A 1 151 ? -9.245 -5.350 12.012 1.00 88.44 151 VAL A O 1
ATOM 1284 N N . THR A 1 152 ? -11.152 -5.444 13.171 1.00 89.38 152 THR A N 1
ATOM 1285 C CA . THR A 1 152 ? -11.722 -4.195 12.635 1.00 89.38 152 THR A CA 1
ATOM 1286 C C . THR A 1 152 ? -10.856 -2.964 12.921 1.00 89.38 152 THR A C 1
ATOM 1288 O O . THR A 1 152 ? -10.844 -2.032 12.119 1.00 89.38 152 THR A O 1
ATOM 1291 N N . TYR A 1 153 ? -10.047 -2.981 13.987 1.00 88.94 153 TYR A N 1
ATOM 1292 C CA . TYR A 1 153 ? -9.090 -1.914 14.314 1.00 88.94 153 TYR A CA 1
ATOM 1293 C C . TYR A 1 153 ? -7.997 -1.741 13.235 1.00 88.94 153 TYR A C 1
ATOM 1295 O O . TYR A 1 153 ? -7.334 -0.703 13.135 1.00 88.94 153 TYR A O 1
ATOM 1303 N N . PHE A 1 154 ? -7.817 -2.758 12.386 1.00 94.50 154 PHE A N 1
ATOM 1304 C CA . PHE A 1 154 ? -6.866 -2.760 11.281 1.00 94.50 154 PHE A CA 1
ATOM 1305 C C . PHE A 1 154 ? -7.498 -2.421 9.932 1.00 94.50 154 PHE A C 1
ATOM 1307 O O . PHE A 1 154 ? -6.759 -2.354 8.961 1.00 94.50 154 PHE A O 1
ATOM 1314 N N . GLN A 1 155 ? -8.800 -2.131 9.828 1.00 92.88 155 GLN A N 1
ATOM 1315 C CA . GLN A 1 155 ? -9.446 -1.916 8.524 1.00 92.88 155 GLN A CA 1
ATOM 1316 C C . GLN A 1 155 ? -8.768 -0.811 7.695 1.00 92.88 155 GLN A C 1
ATOM 1318 O O . GLN A 1 155 ? -8.333 -1.062 6.573 1.00 92.88 155 GLN A O 1
ATOM 1323 N N . GLY A 1 156 ? -8.566 0.379 8.269 1.00 93.44 156 GLY A N 1
ATOM 1324 C CA . GLY A 1 156 ? -7.856 1.456 7.568 1.00 93.44 156 GLY A CA 1
ATOM 1325 C C . GLY A 1 156 ? -6.387 1.116 7.279 1.00 93.44 156 GLY A C 1
ATOM 1326 O O . GLY A 1 156 ? -5.803 1.584 6.305 1.00 93.44 156 GLY A O 1
ATOM 1327 N N . PHE A 1 157 ? -5.759 0.271 8.099 1.00 94.88 157 PHE A N 1
ATOM 1328 C CA . PHE A 1 157 ? -4.410 -0.227 7.829 1.00 94.88 157 PHE A CA 1
ATOM 1329 C C . PHE A 1 157 ? -4.395 -1.225 6.661 1.00 94.88 157 PHE A C 1
ATOM 1331 O O . PHE A 1 157 ? -3.537 -1.116 5.787 1.00 94.88 157 PHE A O 1
ATOM 1338 N N . PHE A 1 158 ? -5.365 -2.135 6.601 1.00 95.06 158 PHE A N 1
ATOM 1339 C CA . PHE A 1 158 ? -5.545 -3.078 5.506 1.00 95.06 158 PHE A CA 1
ATOM 1340 C C . PHE A 1 158 ? -5.844 -2.371 4.196 1.00 95.06 158 PHE A C 1
ATOM 1342 O O . PHE A 1 158 ? -5.218 -2.706 3.202 1.00 95.06 158 PHE A O 1
ATOM 1349 N N . GLU A 1 159 ? -6.690 -1.342 4.186 1.00 93.56 159 GLU A N 1
ATOM 1350 C CA . GLU A 1 159 ? -6.919 -0.512 2.995 1.00 93.56 159 GLU A CA 1
ATOM 1351 C C . GLU A 1 159 ? -5.612 0.131 2.502 1.00 93.56 159 GLU A C 1
ATOM 1353 O O . GLU A 1 159 ? -5.281 0.065 1.317 1.00 93.56 159 GLU A O 1
ATOM 1358 N N . ASN A 1 160 ? -4.806 0.673 3.423 1.00 93.88 160 ASN A N 1
ATOM 1359 C CA . ASN A 1 160 ? -3.498 1.238 3.089 1.00 93.88 160 ASN A CA 1
ATOM 1360 C C . ASN A 1 160 ? -2.521 0.193 2.532 1.00 93.88 160 ASN A C 1
ATOM 1362 O O . ASN A 1 160 ? -1.778 0.495 1.600 1.00 93.88 160 ASN A O 1
ATOM 1366 N N . ARG A 1 161 ? -2.493 -1.022 3.090 1.00 95.12 161 ARG A N 1
ATOM 1367 C CA . ARG A 1 161 ? -1.645 -2.115 2.586 1.00 95.12 161 ARG A CA 1
ATOM 1368 C C . ARG A 1 161 ? -2.154 -2.676 1.272 1.00 95.12 161 ARG A C 1
ATOM 1370 O O . ARG A 1 161 ? -1.348 -2.980 0.403 1.00 95.12 161 ARG A O 1
ATOM 1377 N N . ASN A 1 162 ? -3.464 -2.728 1.084 1.00 94.75 162 ASN A N 1
ATOM 1378 C CA . ASN A 1 162 ? -4.078 -3.184 -0.149 1.00 94.75 162 ASN A CA 1
ATOM 1379 C C . ASN A 1 162 ? -3.671 -2.305 -1.345 1.00 94.75 162 ASN A C 1
ATOM 1381 O O . ASN A 1 162 ? -3.399 -2.812 -2.431 1.00 94.75 162 ASN A O 1
ATOM 1385 N N . ASN A 1 163 ? -3.499 -0.996 -1.124 1.00 94.38 163 ASN A N 1
ATOM 1386 C CA . ASN A 1 163 ? -2.991 -0.064 -2.138 1.00 94.38 163 ASN A CA 1
ATOM 1387 C C . ASN A 1 163 ? -1.574 -0.391 -2.650 1.00 94.38 163 ASN A C 1
ATOM 1389 O O . ASN A 1 163 ? -1.179 0.144 -3.684 1.00 94.38 163 ASN A O 1
ATOM 1393 N N . LEU A 1 164 ? -0.804 -1.246 -1.966 1.00 95.31 164 LEU A N 1
ATOM 1394 C CA . LEU A 1 164 ? 0.497 -1.716 -2.455 1.00 95.31 164 LEU A CA 1
ATOM 1395 C C . LEU A 1 164 ? 0.353 -2.709 -3.619 1.00 95.31 164 LEU A C 1
ATOM 1397 O O . LEU A 1 164 ? 1.248 -2.807 -4.454 1.00 95.31 164 LEU A O 1
ATOM 1401 N N . TYR A 1 165 ? -0.766 -3.431 -3.683 1.00 96.50 165 TYR A N 1
ATOM 1402 C CA . TYR A 1 165 ? -0.980 -4.569 -4.582 1.00 96.50 165 TYR A CA 1
ATOM 1403 C C . TYR A 1 165 ? -1.713 -4.211 -5.881 1.00 96.50 165 TYR A C 1
ATOM 1405 O O . TYR A 1 165 ? -1.889 -5.062 -6.747 1.00 96.50 165 TYR A O 1
ATOM 1413 N N . THR A 1 166 ? -2.159 -2.961 -6.029 1.00 95.50 166 THR A N 1
ATOM 1414 C CA . THR A 1 166 ? -2.923 -2.524 -7.205 1.00 95.50 166 THR A CA 1
ATOM 1415 C C . THR A 1 166 ? -2.072 -2.462 -8.480 1.00 95.50 166 THR A C 1
ATOM 1417 O O . THR A 1 166 ? -0.889 -2.125 -8.440 1.00 95.50 166 THR A O 1
ATOM 1420 N N . ALA A 1 167 ? -2.701 -2.738 -9.626 1.00 96.44 167 ALA A N 1
ATOM 1421 C CA . ALA A 1 167 ? -2.124 -2.526 -10.958 1.00 96.44 167 ALA A CA 1
ATOM 1422 C C . ALA A 1 167 ? -2.237 -1.064 -11.438 1.00 96.44 167 ALA A C 1
ATOM 1424 O O . ALA A 1 167 ? -1.673 -0.699 -12.472 1.00 96.44 167 ALA A O 1
ATOM 1425 N N . GLU A 1 168 ? -3.003 -0.238 -10.721 1.00 94.81 168 GLU A N 1
ATOM 1426 C CA . GLU A 1 168 ? -3.229 1.160 -11.075 1.00 94.81 168 GLU A CA 1
ATOM 1427 C C . GLU A 1 168 ? -1.931 1.977 -11.047 1.00 94.81 168 GLU A C 1
ATOM 1429 O O . GLU A 1 168 ? -0.988 1.686 -10.309 1.00 94.81 168 GLU A O 1
ATOM 1434 N N . GLU A 1 169 ? -1.915 3.058 -11.826 1.00 93.75 169 GLU A N 1
ATOM 1435 C CA . GLU A 1 169 ? -0.817 4.023 -11.904 1.00 93.75 169 GLU A CA 1
ATOM 1436 C C . GLU A 1 169 ? -0.759 4.902 -10.636 1.00 93.75 169 GLU A C 1
ATOM 1438 O O . GLU A 1 169 ? -1.028 6.103 -10.650 1.00 93.75 169 GLU A O 1
ATOM 1443 N N . LYS A 1 170 ? -0.467 4.271 -9.497 1.00 93.19 170 LYS A N 1
ATOM 1444 C CA . LYS A 1 170 ? -0.350 4.893 -8.177 1.00 93.19 170 LYS A CA 1
ATOM 1445 C C . LYS A 1 170 ? 1.070 4.709 -7.664 1.00 93.19 170 LYS A C 1
ATOM 1447 O O . LYS A 1 170 ? 1.551 3.588 -7.557 1.00 93.19 170 LYS A O 1
ATOM 1452 N N . SER A 1 171 ? 1.707 5.799 -7.242 1.00 92.62 171 SER A N 1
ATOM 1453 C CA . SER A 1 171 ? 3.092 5.793 -6.744 1.00 92.62 171 SER A CA 1
ATOM 1454 C C . SER A 1 171 ? 3.322 4.931 -5.495 1.00 92.62 171 SER A C 1
ATOM 1456 O O . SER A 1 171 ? 4.462 4.585 -5.185 1.00 92.62 171 SER A O 1
ATOM 1458 N N . THR A 1 172 ? 2.252 4.580 -4.776 1.00 93.19 172 THR A N 1
ATOM 1459 C CA . THR A 1 172 ? 2.290 3.666 -3.629 1.00 93.19 172 THR A CA 1
ATOM 1460 C C . THR A 1 172 ? 2.323 2.191 -4.028 1.00 93.19 172 THR A C 1
ATOM 1462 O O . THR A 1 172 ? 2.627 1.358 -3.181 1.00 93.19 172 THR A O 1
ATOM 1465 N N . ALA A 1 173 ? 1.987 1.846 -5.273 1.00 96.75 173 ALA A N 1
ATOM 1466 C CA . ALA A 1 173 ? 1.873 0.463 -5.717 1.00 96.75 173 ALA A CA 1
ATOM 1467 C C . ALA A 1 173 ? 3.243 -0.160 -6.028 1.00 96.75 173 ALA A C 1
ATOM 1469 O O . ALA A 1 173 ? 4.122 0.477 -6.613 1.00 96.75 173 ALA A O 1
ATOM 1470 N N . ILE A 1 174 ? 3.402 -1.442 -5.700 1.00 96.44 174 ILE A N 1
ATOM 1471 C CA . ILE A 1 174 ? 4.611 -2.225 -5.994 1.00 96.44 174 ILE A CA 1
ATOM 1472 C C . ILE A 1 174 ? 4.790 -2.357 -7.505 1.00 96.44 174 ILE A C 1
ATOM 1474 O O . ILE A 1 174 ? 5.876 -2.105 -8.018 1.00 96.44 174 ILE A O 1
ATOM 1478 N N . ALA A 1 175 ? 3.711 -2.672 -8.226 1.00 96.62 175 ALA A N 1
ATOM 1479 C CA . ALA A 1 175 ? 3.727 -2.776 -9.681 1.00 96.62 175 ALA A CA 1
ATOM 1480 C C . ALA A 1 175 ? 4.209 -1.470 -10.338 1.00 96.62 175 ALA A C 1
ATOM 1482 O O . ALA A 1 175 ? 5.064 -1.502 -11.221 1.00 96.62 175 ALA A O 1
ATOM 1483 N N . TYR A 1 176 ? 3.738 -0.316 -9.852 1.00 97.31 176 TYR A N 1
ATOM 1484 C CA . TYR A 1 176 ? 4.219 0.990 -10.305 1.00 97.31 176 TYR A CA 1
ATOM 1485 C C . TYR A 1 176 ? 5.713 1.176 -10.009 1.00 97.31 176 TYR A C 1
ATOM 1487 O O . TYR A 1 176 ? 6.476 1.547 -10.897 1.00 97.31 176 TYR A O 1
ATOM 1495 N N . ARG A 1 177 ? 6.173 0.863 -8.792 1.00 96.94 177 ARG A N 1
ATOM 1496 C CA . ARG A 1 177 ? 7.599 0.967 -8.433 1.00 96.94 177 ARG A CA 1
ATOM 1497 C C . ARG A 1 177 ? 8.486 0.081 -9.317 1.00 96.94 177 ARG A C 1
ATOM 1499 O O . ARG A 1 177 ? 9.575 0.498 -9.702 1.00 96.94 177 ARG A O 1
ATOM 1506 N N . CYS A 1 178 ? 8.035 -1.120 -9.666 1.00 95.00 178 CYS A N 1
ATOM 1507 C CA . CYS A 1 178 ? 8.764 -2.014 -10.562 1.00 95.00 178 CYS A CA 1
ATOM 1508 C C . CYS A 1 178 ? 8.821 -1.472 -11.999 1.00 95.00 178 CYS A C 1
ATOM 1510 O O . CYS A 1 178 ? 9.905 -1.400 -12.573 1.00 95.00 178 CYS A O 1
ATOM 1512 N N . ILE A 1 179 ? 7.679 -1.067 -12.561 1.00 95.25 179 ILE A N 1
ATOM 1513 C CA . ILE A 1 179 ? 7.555 -0.751 -13.993 1.00 95.25 179 ILE A CA 1
ATOM 1514 C C . ILE A 1 179 ? 7.856 0.711 -14.318 1.00 95.25 179 ILE A C 1
ATOM 1516 O O . ILE A 1 179 ? 8.549 0.988 -15.285 1.00 95.25 179 ILE A O 1
ATOM 1520 N N . ASN A 1 180 ? 7.355 1.660 -13.535 1.00 95.81 180 ASN A N 1
ATOM 1521 C CA . ASN A 1 180 ? 7.488 3.086 -13.835 1.00 95.81 180 ASN A CA 1
ATOM 1522 C C . ASN A 1 180 ? 8.767 3.689 -13.260 1.00 95.81 180 ASN A C 1
ATOM 1524 O O . ASN A 1 180 ? 9.333 4.597 -13.861 1.00 95.81 180 ASN A O 1
ATOM 1528 N N . ASP A 1 181 ? 9.228 3.192 -12.109 1.00 95.38 181 ASP A N 1
ATOM 1529 C CA . ASP A 1 181 ? 10.398 3.760 -11.436 1.00 95.38 181 ASP A CA 1
ATOM 1530 C C . ASP A 1 181 ? 11.678 2.946 -11.689 1.00 95.38 181 ASP A C 1
ATOM 1532 O O . ASP A 1 181 ? 12.720 3.525 -11.997 1.00 95.38 181 ASP A O 1
ATOM 1536 N N . ASN A 1 182 ? 11.641 1.620 -11.507 1.00 95.06 182 ASN A N 1
ATOM 1537 C CA . ASN A 1 182 ? 12.849 0.785 -11.530 1.00 95.06 182 ASN A CA 1
ATOM 1538 C C . ASN A 1 182 ? 13.235 0.311 -12.938 1.00 95.06 182 ASN A C 1
ATOM 1540 O O . ASN A 1 182 ? 14.420 0.339 -13.268 1.00 95.06 182 ASN A O 1
ATOM 1544 N N . LEU A 1 183 ? 12.272 -0.095 -13.771 1.00 92.94 183 LEU A N 1
ATOM 1545 C CA . LEU A 1 183 ? 12.543 -0.602 -15.120 1.00 92.94 183 LEU A CA 1
ATOM 1546 C C . LEU A 1 183 ? 13.242 0.433 -16.030 1.00 92.94 183 LEU A C 1
ATOM 1548 O O . LEU A 1 183 ? 14.258 0.073 -16.621 1.00 92.94 183 LEU A O 1
ATOM 1552 N N . PRO A 1 184 ? 12.834 1.719 -16.096 1.00 93.75 184 PRO A N 1
ATOM 1553 C CA . PRO A 1 184 ? 13.566 2.728 -16.867 1.00 93.75 184 PRO A CA 1
ATOM 1554 C C . PRO A 1 184 ? 15.018 2.894 -16.414 1.00 93.75 184 PRO A C 1
ATOM 1556 O O . PRO A 1 184 ? 15.928 2.916 -17.237 1.00 93.75 184 PRO A O 1
ATOM 1559 N N . LYS A 1 185 ? 15.255 2.920 -15.094 1.00 94.25 185 LYS A N 1
ATOM 1560 C CA . LYS A 1 185 ? 16.611 3.008 -14.527 1.00 94.25 185 LYS A CA 1
ATOM 1561 C C . LYS A 1 185 ? 17.450 1.794 -14.900 1.00 94.25 185 LYS A C 1
ATOM 1563 O O . LYS A 1 185 ? 18.630 1.931 -15.200 1.00 94.25 185 LYS A O 1
ATOM 1568 N N . PHE A 1 186 ? 16.848 0.607 -14.877 1.00 90.94 186 PHE A N 1
ATOM 1569 C CA . PHE A 1 186 ? 17.509 -0.615 -15.311 1.00 90.94 186 PHE A CA 1
ATOM 1570 C C . PHE A 1 186 ? 17.903 -0.541 -16.793 1.00 90.94 186 PHE A C 1
ATOM 1572 O O . PHE A 1 186 ? 19.057 -0.804 -17.122 1.00 90.94 186 PHE A O 1
ATOM 1579 N N . LEU A 1 187 ? 17.002 -0.090 -17.669 1.00 89.38 187 LEU A N 1
ATOM 1580 C CA . LEU A 1 187 ? 17.290 0.099 -19.095 1.00 89.38 187 LEU A CA 1
ATOM 1581 C C . LEU A 1 187 ? 18.401 1.136 -19.336 1.00 89.38 187 LEU A C 1
ATOM 1583 O O . LEU A 1 187 ? 19.314 0.890 -20.128 1.00 89.38 187 LEU A O 1
ATOM 1587 N N . ASP A 1 188 ? 18.379 2.261 -18.622 1.00 91.38 188 ASP A N 1
ATOM 1588 C CA . ASP A 1 188 ? 19.434 3.279 -18.703 1.00 91.38 188 ASP A CA 1
ATOM 1589 C C . ASP A 1 188 ? 20.791 2.737 -18.225 1.00 91.38 188 ASP A C 1
ATOM 1591 O O . ASP A 1 188 ? 21.827 3.011 -18.844 1.00 91.38 188 ASP A O 1
ATOM 1595 N N . ASN A 1 189 ? 20.797 1.911 -17.174 1.00 88.69 189 ASN A N 1
ATOM 1596 C CA . ASN A 1 189 ? 21.997 1.220 -16.703 1.00 88.69 189 ASN A CA 1
ATOM 1597 C C . ASN A 1 189 ? 22.528 0.238 -17.757 1.00 88.69 189 ASN A C 1
ATOM 1599 O O . ASN A 1 189 ? 23.730 0.233 -18.022 1.00 88.69 189 ASN A O 1
ATOM 1603 N N . CYS A 1 190 ? 21.659 -0.544 -18.407 1.00 84.75 190 CYS A N 1
ATOM 1604 C CA . CYS A 1 190 ? 22.044 -1.444 -19.499 1.00 84.75 190 CYS A CA 1
ATOM 1605 C C . CYS A 1 190 ? 22.662 -0.680 -20.679 1.00 84.75 190 CYS A C 1
ATOM 1607 O O . CYS A 1 190 ? 23.706 -1.082 -21.200 1.00 84.75 190 CYS A O 1
ATOM 1609 N N . ARG A 1 191 ? 22.068 0.453 -21.074 1.00 86.12 191 ARG A N 1
ATOM 1610 C CA . ARG A 1 191 ? 22.606 1.316 -22.137 1.00 86.12 191 ARG A CA 1
ATOM 1611 C C . ARG A 1 191 ? 23.974 1.885 -21.762 1.00 86.12 191 ARG A C 1
ATOM 1613 O O . ARG A 1 191 ? 24.896 1.843 -22.573 1.00 86.12 191 ARG A O 1
ATOM 1620 N N . SER A 1 192 ? 24.108 2.385 -20.536 1.00 86.56 192 SER A N 1
ATOM 1621 C CA . SER A 1 192 ? 25.363 2.950 -20.029 1.00 86.56 192 SER A CA 1
ATOM 1622 C C . SER A 1 192 ? 26.463 1.891 -19.968 1.00 86.56 192 SER A C 1
ATOM 1624 O O . SER A 1 192 ? 27.575 2.126 -20.435 1.00 86.56 192 SER A O 1
ATOM 1626 N N . TYR A 1 193 ? 26.137 0.693 -19.475 1.00 83.38 193 TYR A N 1
ATOM 1627 C CA . TYR A 1 193 ? 27.054 -0.443 -19.450 1.00 83.38 193 TYR A CA 1
ATOM 1628 C C . TYR A 1 193 ? 27.529 -0.826 -20.854 1.00 83.38 193 TYR A C 1
ATOM 1630 O O . TYR A 1 193 ? 28.722 -1.039 -21.056 1.00 83.38 193 TYR A O 1
ATOM 1638 N N . ARG A 1 194 ? 26.627 -0.852 -21.845 1.00 82.69 194 ARG A N 1
ATOM 1639 C CA . ARG A 1 194 ? 26.992 -1.136 -23.239 1.00 82.69 194 ARG A CA 1
ATOM 1640 C C . ARG A 1 194 ? 27.992 -0.120 -23.793 1.00 82.69 194 ARG A C 1
ATOM 1642 O O . ARG A 1 194 ? 28.996 -0.524 -24.368 1.00 82.69 194 ARG A O 1
ATOM 1649 N N . MET A 1 195 ? 27.761 1.173 -23.568 1.00 83.75 195 MET A N 1
ATOM 1650 C CA . MET A 1 195 ? 28.682 2.229 -24.011 1.00 83.75 195 MET A CA 1
ATOM 1651 C C . MET A 1 195 ? 30.061 2.107 -23.353 1.00 83.75 195 MET A C 1
ATOM 1653 O O . MET A 1 195 ? 31.080 2.270 -24.016 1.00 83.75 195 MET A O 1
ATOM 1657 N N . ILE A 1 196 ? 30.099 1.792 -22.055 1.00 83.75 196 ILE A N 1
ATOM 1658 C CA . ILE A 1 196 ? 31.350 1.566 -21.320 1.00 83.75 196 ILE A CA 1
ATOM 1659 C C . ILE A 1 196 ? 32.082 0.339 -21.876 1.00 83.75 196 ILE A C 1
ATOM 1661 O O . ILE A 1 196 ? 33.285 0.399 -22.115 1.00 83.75 196 ILE A O 1
ATOM 1665 N N . LYS A 1 197 ? 31.356 -0.755 -22.129 1.00 80.12 197 LYS A N 1
ATOM 1666 C CA . LYS A 1 197 ? 31.907 -1.985 -22.708 1.00 80.12 197 LYS A CA 1
ATOM 1667 C C . LYS A 1 197 ? 32.535 -1.754 -24.082 1.00 80.12 197 LYS A C 1
ATOM 1669 O O . LYS A 1 197 ? 33.574 -2.331 -24.366 1.00 80.12 197 LYS A O 1
ATOM 1674 N N . GLU A 1 198 ? 31.919 -0.923 -24.916 1.00 84.19 198 GLU A N 1
ATOM 1675 C CA . GLU A 1 198 ? 32.438 -0.583 -26.248 1.00 84.19 198 GLU A CA 1
ATOM 1676 C C . GLU A 1 198 ? 33.663 0.354 -26.191 1.00 84.19 198 GLU A C 1
ATOM 1678 O O . GLU A 1 198 ? 34.468 0.360 -27.120 1.00 84.19 198 GLU A O 1
ATOM 1683 N N . ALA A 1 199 ? 33.826 1.128 -25.112 1.00 85.75 199 ALA A N 1
ATOM 1684 C CA . ALA A 1 199 ? 34.916 2.095 -24.952 1.00 85.75 199 ALA A CA 1
ATOM 1685 C C . ALA A 1 199 ? 36.155 1.548 -24.214 1.00 85.75 199 ALA A C 1
ATOM 1687 O O . ALA A 1 199 ? 37.233 2.132 -24.330 1.00 85.75 199 ALA A O 1
ATOM 1688 N N . LEU A 1 200 ? 36.011 0.474 -23.432 1.00 84.50 200 LEU A N 1
ATOM 1689 C CA . LEU A 1 200 ? 37.080 -0.090 -22.601 1.00 84.50 200 LEU A CA 1
ATOM 1690 C C . LEU A 1 200 ? 37.818 -1.254 -23.270 1.00 84.50 200 LEU A C 1
ATOM 1692 O O . LEU A 1 200 ? 37.275 -1.976 -24.104 1.00 84.50 200 LEU A O 1
ATOM 1696 N N . SER A 1 201 ? 39.070 -1.462 -22.853 1.00 80.62 201 SER A N 1
ATOM 1697 C CA . SER A 1 201 ? 39.851 -2.637 -23.237 1.00 80.62 201 SER A CA 1
ATOM 1698 C C . SER A 1 201 ? 39.376 -3.889 -22.485 1.00 80.62 201 SER A C 1
ATOM 1700 O O . SER A 1 201 ? 38.823 -3.798 -21.387 1.00 80.62 201 SER A O 1
ATOM 1702 N N . GLN A 1 202 ? 39.620 -5.080 -23.045 1.00 75.56 202 GLN A N 1
ATOM 1703 C CA . GLN A 1 202 ? 39.213 -6.343 -22.415 1.00 75.56 202 GLN A CA 1
ATOM 1704 C C . GLN A 1 202 ? 39.817 -6.518 -21.007 1.00 75.56 202 GLN A C 1
ATOM 1706 O O . GLN A 1 202 ? 39.128 -6.985 -20.107 1.00 75.56 202 GLN A O 1
ATOM 1711 N N . SER A 1 203 ? 41.054 -6.059 -20.782 1.00 77.88 203 SER A N 1
ATOM 1712 C CA . SER A 1 203 ? 41.699 -6.115 -19.463 1.00 77.88 203 SER A CA 1
ATOM 1713 C C . SER A 1 203 ? 41.005 -5.248 -18.410 1.00 77.88 203 SER A C 1
ATOM 1715 O O . SER A 1 203 ? 40.904 -5.656 -17.255 1.00 77.88 203 SER A O 1
ATOM 1717 N N . ASP A 1 204 ? 40.488 -4.077 -18.795 1.00 78.56 204 ASP A N 1
ATOM 1718 C CA . ASP A 1 204 ? 39.751 -3.202 -17.873 1.00 78.56 204 ASP A CA 1
ATOM 1719 C C . ASP A 1 204 ? 38.370 -3.787 -17.542 1.00 78.56 204 ASP A C 1
ATOM 1721 O O . ASP A 1 204 ? 37.890 -3.683 -16.410 1.00 78.56 204 ASP A O 1
ATOM 1725 N N . LEU A 1 205 ? 37.744 -4.455 -18.519 1.00 73.25 205 LEU A N 1
ATOM 1726 C CA . LEU A 1 205 ? 36.480 -5.166 -18.330 1.00 73.25 205 LEU A CA 1
ATOM 1727 C C . LEU A 1 205 ? 36.625 -6.373 -17.406 1.00 73.25 205 LEU A C 1
ATOM 1729 O O . LEU A 1 205 ? 35.731 -6.607 -16.594 1.00 73.25 205 LEU A O 1
ATOM 1733 N N . ASP A 1 206 ? 37.739 -7.099 -17.469 1.00 71.56 206 ASP A N 1
ATOM 1734 C CA . ASP A 1 206 ? 37.985 -8.252 -16.601 1.00 71.56 206 ASP A CA 1
ATOM 1735 C C . ASP A 1 206 ? 38.126 -7.815 -15.127 1.00 71.56 206 ASP A C 1
ATOM 1737 O O . ASP A 1 206 ? 37.506 -8.414 -14.243 1.00 71.56 206 ASP A O 1
ATOM 1741 N N . VAL A 1 207 ? 38.819 -6.698 -14.859 1.00 76.25 207 VAL A N 1
ATOM 1742 C CA . VAL A 1 207 ? 38.917 -6.087 -13.514 1.00 76.25 207 VAL A CA 1
ATOM 1743 C C . VAL A 1 207 ? 37.549 -5.609 -13.007 1.00 76.25 207 VAL A C 1
ATOM 1745 O O . VAL A 1 207 ? 37.167 -5.865 -11.857 1.00 76.25 207 VAL A O 1
ATOM 1748 N N . LEU A 1 208 ? 36.775 -4.944 -13.869 1.00 71.25 208 LEU A N 1
ATOM 1749 C CA . LEU A 1 208 ? 35.415 -4.505 -13.550 1.00 71.25 208 LEU A CA 1
ATOM 1750 C C . LEU A 1 208 ? 34.480 -5.689 -13.288 1.00 71.25 208 LEU A C 1
ATOM 1752 O O . LEU A 1 208 ? 33.706 -5.652 -12.333 1.00 71.25 208 LEU A O 1
ATOM 1756 N N . SER A 1 209 ? 34.562 -6.751 -14.088 1.00 65.75 209 SER A N 1
ATOM 1757 C CA . SER A 1 209 ? 33.715 -7.938 -13.955 1.00 65.75 209 SER A CA 1
ATOM 1758 C C . SER A 1 209 ? 33.983 -8.680 -12.647 1.00 65.75 209 SER A C 1
ATOM 1760 O O . SER A 1 209 ? 33.031 -8.993 -11.934 1.00 65.75 209 SER A O 1
ATOM 1762 N N . HIS A 1 210 ? 35.246 -8.850 -12.243 1.00 63.62 210 HIS A N 1
ATOM 1763 C CA . HIS A 1 210 ? 35.591 -9.431 -10.943 1.00 63.62 210 HIS A CA 1
ATOM 1764 C C . HIS A 1 210 ? 35.005 -8.636 -9.769 1.00 63.62 210 HIS A C 1
ATOM 1766 O O . HIS A 1 210 ? 34.599 -9.221 -8.767 1.00 63.62 210 HIS A O 1
ATOM 1772 N N . THR A 1 211 ? 34.893 -7.315 -9.917 1.00 63.47 211 THR A N 1
ATOM 1773 C CA . THR A 1 211 ? 34.279 -6.432 -8.916 1.00 63.47 211 THR A CA 1
ATOM 1774 C C . THR A 1 211 ? 32.742 -6.520 -8.947 1.00 63.47 211 THR A C 1
ATOM 1776 O O . THR A 1 211 ? 32.092 -6.571 -7.902 1.00 63.47 211 THR A O 1
ATOM 1779 N N . LEU A 1 212 ? 32.149 -6.593 -10.145 1.00 58.75 212 LEU A N 1
ATOM 1780 C CA . LEU A 1 212 ? 30.701 -6.551 -10.385 1.00 58.75 212 LEU A CA 1
ATOM 1781 C C . LEU A 1 212 ? 29.986 -7.905 -10.281 1.00 58.75 212 LEU A C 1
ATOM 1783 O O . LEU A 1 212 ? 28.776 -7.912 -10.073 1.00 58.75 212 LEU A O 1
ATOM 1787 N N . THR A 1 213 ? 30.689 -9.037 -10.375 1.00 50.50 213 THR A N 1
ATOM 1788 C CA . THR A 1 213 ? 30.092 -10.392 -10.281 1.00 50.50 213 THR A CA 1
ATOM 1789 C C . THR A 1 213 ? 29.397 -10.623 -8.929 1.00 50.50 213 THR A C 1
ATOM 1791 O O . THR A 1 213 ? 28.493 -11.443 -8.823 1.00 50.50 213 THR A O 1
ATOM 1794 N N . SER A 1 214 ? 29.756 -9.847 -7.899 1.00 48.84 214 SER A N 1
ATOM 1795 C CA . SER A 1 214 ? 29.069 -9.839 -6.600 1.00 48.84 214 SER A CA 1
ATOM 1796 C C . SER A 1 214 ? 27.760 -9.025 -6.568 1.00 48.84 214 SER A C 1
ATOM 1798 O O . SER A 1 214 ? 26.941 -9.233 -5.676 1.00 48.84 214 SER A O 1
ATOM 1800 N N . VAL A 1 215 ? 27.548 -8.109 -7.523 1.00 52.59 215 VAL A N 1
ATOM 1801 C CA . VAL A 1 215 ? 26.443 -7.123 -7.545 1.00 52.59 215 VAL A CA 1
ATOM 1802 C C . VAL A 1 215 ? 25.448 -7.384 -8.682 1.00 52.59 215 VAL A C 1
ATOM 1804 O O . VAL A 1 215 ? 24.267 -7.061 -8.565 1.00 52.59 215 VAL A O 1
ATOM 1807 N N . LEU A 1 216 ? 25.906 -7.977 -9.784 1.00 47.97 216 LEU A N 1
ATOM 1808 C CA . LEU A 1 216 ? 25.122 -8.252 -10.982 1.00 47.97 216 LEU A CA 1
ATOM 1809 C C . LEU A 1 216 ? 25.231 -9.747 -11.292 1.00 47.97 216 LEU A C 1
ATOM 1811 O O . LEU A 1 216 ? 26.169 -10.176 -11.962 1.00 47.97 216 LEU A O 1
ATOM 1815 N N . SER A 1 217 ? 24.286 -10.556 -10.809 1.00 42.62 217 SER A N 1
ATOM 1816 C CA . SER A 1 217 ? 24.124 -11.935 -11.275 1.00 42.62 217 SER A CA 1
ATOM 1817 C C . SER A 1 217 ? 23.761 -11.915 -12.767 1.00 42.62 217 SER A C 1
ATOM 1819 O O . SER A 1 217 ? 22.612 -11.760 -13.178 1.00 42.62 217 SER A O 1
ATOM 1821 N N . LEU A 1 218 ? 24.807 -12.022 -13.585 1.00 41.00 218 LEU A N 1
ATOM 1822 C CA . LEU A 1 218 ? 24.817 -11.911 -15.044 1.00 41.00 218 LEU A CA 1
ATOM 1823 C C . LEU A 1 218 ? 23.957 -12.961 -15.766 1.00 41.00 218 LEU A C 1
ATOM 1825 O O . LEU A 1 218 ? 23.673 -12.780 -16.947 1.00 41.00 218 LEU A O 1
ATOM 1829 N N . GLU A 1 219 ? 23.485 -14.005 -15.080 1.00 42.03 219 GLU A N 1
ATOM 1830 C CA . GLU A 1 2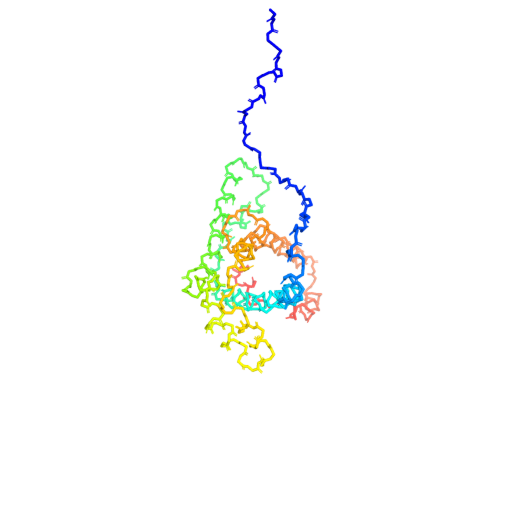19 ? 22.623 -15.033 -15.681 1.00 42.03 219 GLU A CA 1
ATOM 1831 C C . GLU A 1 219 ? 21.299 -14.460 -16.219 1.00 42.03 219 GLU A C 1
ATOM 1833 O O . GLU A 1 219 ? 20.809 -14.923 -17.246 1.00 42.03 219 GLU A O 1
ATOM 1838 N N . GLY A 1 220 ? 20.754 -13.401 -15.607 1.00 44.91 220 GLY A N 1
ATOM 1839 C CA . GLY A 1 220 ? 19.536 -12.750 -16.108 1.00 44.91 220 GLY A CA 1
ATOM 1840 C C . GLY A 1 220 ? 19.776 -11.826 -17.307 1.00 44.91 220 GLY A C 1
ATOM 1841 O O . GLY A 1 220 ? 18.988 -11.806 -18.250 1.00 44.91 220 GLY A O 1
ATOM 1842 N N . ILE A 1 221 ? 20.883 -11.076 -17.298 1.00 45.22 221 ILE A N 1
ATOM 1843 C CA . ILE A 1 221 ? 21.148 -9.995 -18.264 1.00 45.22 221 ILE A CA 1
ATOM 1844 C C . ILE A 1 221 ? 21.734 -10.536 -19.574 1.00 45.22 221 ILE A C 1
ATOM 1846 O O . ILE A 1 221 ? 21.408 -10.029 -20.646 1.00 45.22 221 ILE A O 1
ATOM 1850 N N . ILE A 1 222 ? 22.559 -11.586 -19.513 1.00 38.53 222 ILE A N 1
ATOM 1851 C CA . ILE A 1 222 ? 23.170 -12.180 -20.712 1.00 38.53 222 ILE A CA 1
ATOM 1852 C C . ILE A 1 222 ? 22.100 -12.781 -21.638 1.00 38.53 222 ILE A C 1
ATOM 1854 O O . ILE A 1 222 ? 22.250 -12.696 -22.853 1.00 38.53 222 ILE A O 1
ATOM 1858 N N . SER A 1 223 ? 20.993 -13.299 -21.091 1.00 39.19 223 SER A N 1
ATOM 1859 C CA . SER A 1 223 ? 19.910 -13.890 -21.895 1.00 39.19 223 SER A CA 1
ATOM 1860 C C . SER A 1 223 ? 19.052 -12.880 -22.671 1.00 39.19 223 SER A C 1
ATOM 1862 O O . SER A 1 223 ? 18.377 -13.279 -23.609 1.00 39.19 223 SER A O 1
ATOM 1864 N N . MET A 1 224 ? 19.077 -11.588 -22.308 1.00 37.19 224 MET A N 1
ATOM 1865 C CA . MET A 1 224 ? 18.335 -10.532 -23.021 1.00 37.19 224 MET A CA 1
ATOM 1866 C C . MET A 1 224 ? 19.200 -9.721 -23.997 1.00 37.19 224 MET A C 1
ATOM 1868 O O . MET A 1 224 ? 18.674 -8.872 -24.713 1.00 37.19 224 MET A O 1
ATOM 1872 N N . ILE A 1 225 ? 20.523 -9.914 -23.989 1.00 41.16 225 ILE A N 1
ATOM 1873 C CA . ILE A 1 225 ? 21.475 -9.145 -24.813 1.00 41.16 225 ILE A CA 1
ATOM 1874 C C . ILE A 1 225 ? 22.032 -9.979 -25.986 1.00 41.16 225 ILE A C 1
ATOM 1876 O O . ILE A 1 225 ? 22.618 -9.405 -26.907 1.00 41.16 225 ILE A O 1
ATOM 1880 N N . LEU A 1 226 ? 21.831 -11.300 -25.976 1.00 29.77 226 LEU A N 1
ATOM 1881 C CA . LEU A 1 226 ? 22.081 -12.205 -27.106 1.00 29.77 226 LEU A CA 1
ATOM 1882 C C . LEU A 1 226 ? 20.778 -12.509 -27.846 1.00 29.77 226 LEU A C 1
ATOM 1884 O O . LEU A 1 226 ? 20.843 -12.576 -29.093 1.00 29.77 226 LEU A O 1
#

pLDDT: mean 87.54, std 13.22, range [29.77, 97.31]

Radius of gyration: 26.73 Å; chains: 1; bounding box: 71×64×69 Å

Organism: Ruminococcus albus (NCBI:txid1264)